Protein AF-X1J181-F1 (afdb_monomer_lite)

Radius of gyration: 20.91 Å; chains: 1; bounding box: 55×30×56 Å

Secondary structure (DSSP, 8-state):
-B-TT------SSHHHHHHHHHHHHTT----HHHHHHHTT-EEEEEE--TT-SS-EEEEEPPTTHHHHHHHHHTT--------S-HHHHHHHHHHHHHTT--EEEEE-GGG-TT-SS----TTEEEEEEEE-SSEEEEE--GGGTSEEEEEHHHHHHHHH---EEE------GGGTTSSHHHHHHHHHHHHHTTSTT--EEE----TT-HHHHHHHHHTT--------

pLDDT: mean 89.99, std 8.46, range [55.69, 98.5]

Structure (mmCIF, N/CA/C/O backbone):
data_AF-X1J181-F1
#
_entry.id   AF-X1J181-F1
#
loop_
_atom_site.group_PDB
_atom_site.id
_atom_site.type_symbol
_atom_site.label_atom_id
_atom_site.label_alt_id
_atom_site.label_comp_id
_atom_site.label_asym_id
_atom_site.label_entity_id
_atom_site.label_seq_id
_atom_site.pdbx_PDB_ins_code
_atom_site.Cartn_x
_atom_site.Cartn_y
_atom_site.Cartn_z
_atom_site.occupancy
_atom_site.B_iso_or_equiv
_atom_site.auth_seq_id
_atom_site.auth_comp_id
_atom_site.auth_asym_id
_atom_site.auth_atom_id
_atom_site.pdbx_PDB_model_num
ATOM 1 N N . MET A 1 1 ? -2.582 2.789 20.500 1.00 94.69 1 MET A N 1
ATOM 2 C CA . MET A 1 1 ? -4.046 2.871 20.329 1.00 94.69 1 MET A CA 1
ATOM 3 C C . MET A 1 1 ? -4.517 1.713 19.457 1.00 94.69 1 MET A C 1
ATOM 5 O O . MET A 1 1 ? -3.897 1.469 18.434 1.00 94.69 1 MET A O 1
ATOM 9 N N . ILE A 1 2 ? -5.571 0.989 19.842 1.00 96.44 2 ILE A N 1
ATOM 10 C CA . ILE A 1 2 ? -6.172 -0.079 19.020 1.00 96.44 2 ILE A CA 1
ATOM 11 C C . ILE A 1 2 ? -7.689 0.108 19.032 1.00 96.44 2 ILE A C 1
ATOM 13 O O . ILE A 1 2 ? -8.285 0.209 20.106 1.00 96.44 2 ILE A O 1
ATOM 17 N N . ILE A 1 3 ? -8.308 0.127 17.852 1.00 97.31 3 ILE A N 1
ATOM 18 C CA . ILE A 1 3 ? -9.761 0.246 17.701 1.00 97.31 3 ILE A CA 1
ATOM 19 C C . ILE A 1 3 ? -10.420 -1.058 18.179 1.00 97.31 3 ILE A C 1
ATOM 21 O O . ILE A 1 3 ? -10.275 -2.107 17.553 1.00 97.31 3 ILE A O 1
ATOM 25 N N . LYS A 1 4 ? -11.145 -1.008 19.305 1.00 90.12 4 LYS A N 1
ATOM 26 C CA . LYS A 1 4 ? -11.618 -2.208 20.032 1.00 90.12 4 LYS A CA 1
ATOM 27 C C . LYS A 1 4 ? -12.609 -3.084 19.260 1.00 90.12 4 LYS A C 1
ATOM 29 O O . LYS A 1 4 ? -12.619 -4.292 19.458 1.00 90.12 4 LYS A O 1
ATOM 34 N N . ASN A 1 5 ? -13.438 -2.482 18.409 1.00 88.31 5 ASN A N 1
ATOM 35 C CA . ASN A 1 5 ? -14.510 -3.174 17.681 1.00 88.31 5 ASN A CA 1
ATOM 36 C C . ASN A 1 5 ? -14.220 -3.308 16.183 1.00 88.31 5 ASN A C 1
ATOM 38 O O . ASN A 1 5 ? -15.142 -3.512 15.392 1.00 88.31 5 ASN A O 1
ATOM 42 N N . PHE A 1 6 ? -12.954 -3.176 15.789 1.00 96.12 6 PHE A N 1
ATOM 43 C CA . PHE A 1 6 ? -12.564 -3.349 14.403 1.00 96.12 6 PHE A CA 1
ATOM 44 C C . PHE A 1 6 ? -12.798 -4.801 13.964 1.00 96.12 6 PHE A C 1
ATOM 46 O O . PHE A 1 6 ? -12.367 -5.744 14.630 1.00 96.12 6 PHE A O 1
ATOM 53 N N . LYS A 1 7 ? -13.485 -4.975 12.834 1.00 94.88 7 LYS A N 1
ATOM 54 C CA . LYS A 1 7 ? -13.709 -6.276 12.201 1.00 94.88 7 LYS A CA 1
ATOM 55 C C . LYS A 1 7 ? -13.067 -6.251 10.816 1.00 94.88 7 LYS A C 1
ATOM 57 O O . LYS A 1 7 ? -13.462 -5.404 10.013 1.00 94.88 7 LYS A O 1
ATOM 62 N N . PRO A 1 8 ? -12.098 -7.134 10.526 1.00 95.12 8 PRO A N 1
ATOM 63 C CA . PRO A 1 8 ? -11.526 -7.212 9.192 1.00 95.12 8 PRO A CA 1
ATOM 64 C C . PRO A 1 8 ? -12.568 -7.765 8.220 1.00 95.12 8 PRO A C 1
ATOM 66 O O . PRO A 1 8 ? -13.373 -8.630 8.569 1.00 95.12 8 PRO A O 1
ATOM 69 N N . PHE A 1 9 ? -12.536 -7.277 6.988 1.00 96.81 9 PHE A N 1
ATOM 70 C CA . PHE A 1 9 ? -13.233 -7.921 5.890 1.00 96.81 9 PHE A CA 1
ATOM 71 C C . PHE A 1 9 ? -12.423 -9.125 5.400 1.00 96.81 9 PHE A C 1
ATOM 73 O O . PHE A 1 9 ? -11.221 -9.028 5.168 1.00 96.81 9 PHE A O 1
ATOM 80 N N . GLU A 1 10 ? -13.082 -10.262 5.218 1.00 93.81 10 GLU A N 1
ATOM 81 C CA . GLU A 1 10 ? -12.454 -11.506 4.776 1.00 93.81 10 GLU A CA 1
ATOM 82 C C . GLU A 1 10 ? -12.463 -11.600 3.242 1.00 93.81 10 GLU A C 1
ATOM 84 O O . GLU A 1 10 ? -13.363 -12.189 2.646 1.00 93.81 10 GLU A O 1
ATOM 89 N N . GLY A 1 11 ? -11.464 -10.989 2.597 1.00 90.56 11 GLY A N 1
ATOM 90 C CA . GLY A 1 11 ? -11.307 -10.985 1.137 1.00 90.56 11 GLY A CA 1
ATOM 91 C C . GLY A 1 11 ? -10.008 -11.627 0.646 1.00 90.56 11 GLY A C 1
ATOM 92 O O . GLY A 1 11 ? -9.046 -11.813 1.404 1.00 90.56 11 GLY A O 1
ATOM 93 N N . GLN A 1 12 ? -9.982 -11.956 -0.647 1.00 88.56 12 GLN A N 1
ATOM 94 C CA . GLN A 1 12 ? -8.825 -12.549 -1.331 1.00 88.56 12 GLN A CA 1
ATOM 95 C C . GLN A 1 12 ? -7.969 -11.513 -2.063 1.00 88.56 12 GLN A C 1
ATOM 97 O O . GLN A 1 12 ? -6.784 -11.747 -2.301 1.00 88.56 12 GLN A O 1
ATOM 102 N N . HIS A 1 13 ? -8.539 -10.361 -2.417 1.00 90.75 13 HIS A N 1
ATOM 103 C CA . HIS A 1 13 ? -7.828 -9.299 -3.114 1.00 90.75 13 HIS A CA 1
ATOM 104 C C . HIS A 1 13 ? -7.553 -8.108 -2.184 1.00 90.75 13 HIS A C 1
ATOM 106 O O . HIS A 1 13 ? -8.435 -7.613 -1.492 1.00 90.75 13 HIS A O 1
ATOM 112 N N . CYS A 1 14 ? -6.307 -7.631 -2.157 1.00 93.56 14 CYS A N 1
ATOM 113 C CA . CYS A 1 14 ? -5.841 -6.685 -1.141 1.00 93.56 14 CYS A CA 1
ATOM 114 C C . CYS A 1 14 ? -6.614 -5.355 -1.122 1.00 93.56 14 CYS A C 1
ATOM 116 O O . CYS A 1 14 ? -7.047 -4.920 -0.057 1.00 93.56 14 CYS A O 1
ATOM 118 N N . GLU A 1 15 ? -6.876 -4.734 -2.278 1.00 94.69 15 GLU A N 1
ATOM 119 C CA . GLU A 1 15 ? -7.609 -3.455 -2.333 1.00 94.69 15 GLU A CA 1
ATOM 120 C C . GLU A 1 15 ? -9.070 -3.597 -1.874 1.00 94.69 15 GLU A C 1
ATOM 122 O O . GLU A 1 15 ? -9.607 -2.717 -1.198 1.00 94.69 15 GLU A O 1
ATOM 127 N N . THR A 1 16 ? -9.721 -4.715 -2.219 1.00 95.00 16 THR A N 1
ATOM 128 C CA . THR A 1 16 ? -11.103 -5.008 -1.805 1.00 95.00 16 THR A CA 1
ATOM 129 C C . THR A 1 16 ? -11.154 -5.385 -0.334 1.00 95.00 16 THR A C 1
ATOM 131 O O . THR A 1 16 ? -12.074 -4.954 0.351 1.00 95.00 16 THR A O 1
ATOM 134 N N . THR A 1 17 ? -10.151 -6.094 0.184 1.00 96.69 17 THR A N 1
ATOM 135 C CA . THR A 1 17 ? -10.015 -6.378 1.615 1.00 96.69 17 THR A CA 1
ATOM 136 C C . THR A 1 17 ? -9.829 -5.111 2.437 1.00 96.69 17 THR A C 1
ATOM 138 O O . THR A 1 17 ? -10.538 -4.910 3.428 1.00 96.69 17 THR A O 1
ATOM 141 N N . ALA A 1 18 ? -8.935 -4.219 2.008 1.00 97.50 18 ALA A N 1
ATOM 142 C CA . ALA A 1 18 ? -8.732 -2.936 2.665 1.00 97.50 18 ALA A CA 1
ATOM 143 C C . ALA A 1 18 ? -10.021 -2.099 2.626 1.00 97.50 18 ALA A C 1
ATOM 145 O O . ALA A 1 18 ? -10.548 -1.733 3.675 1.00 97.50 18 ALA A O 1
ATOM 146 N N . THR A 1 19 ? -10.590 -1.877 1.437 1.00 97.38 19 THR A N 1
ATOM 147 C CA . THR A 1 19 ? -11.826 -1.095 1.254 1.00 97.38 19 THR A CA 1
ATOM 148 C C . THR A 1 19 ? -13.005 -1.687 2.024 1.00 97.38 19 THR A C 1
ATOM 150 O O . THR A 1 19 ? -13.710 -0.966 2.729 1.00 97.38 19 THR A O 1
ATOM 153 N N . GLY A 1 20 ? -13.205 -3.002 1.938 1.00 97.62 20 GLY A N 1
ATOM 154 C CA . GLY A 1 20 ? -14.258 -3.723 2.645 1.00 97.62 20 GLY A CA 1
ATOM 155 C C . GLY A 1 20 ? -14.130 -3.597 4.159 1.00 97.62 20 GLY A C 1
ATOM 156 O O . GLY A 1 20 ? -15.136 -3.394 4.830 1.00 97.62 20 GLY A O 1
ATOM 157 N N . SER A 1 21 ? -12.907 -3.631 4.700 1.00 98.00 21 SER A N 1
ATOM 158 C CA . SER A 1 21 ? -12.670 -3.455 6.141 1.00 98.00 21 SER A CA 1
ATOM 159 C C . SER A 1 21 ? -13.046 -2.045 6.610 1.00 98.00 21 SER A C 1
ATOM 161 O O . SER A 1 21 ? -13.669 -1.883 7.659 1.00 98.00 21 SER A O 1
ATOM 163 N N . LEU A 1 22 ? -12.719 -1.017 5.817 1.00 97.81 22 LEU A N 1
ATOM 164 C CA . LEU A 1 22 ? -13.094 0.370 6.120 1.00 97.81 22 LEU A CA 1
ATOM 165 C C . LEU A 1 22 ? -14.613 0.577 6.058 1.00 97.81 22 LEU A C 1
ATOM 167 O O . LEU A 1 22 ? -15.186 1.217 6.938 1.00 97.81 22 LEU A O 1
ATOM 171 N N . LEU A 1 23 ? -15.271 0.019 5.040 1.00 97.69 23 LEU A N 1
ATOM 172 C CA . LEU A 1 23 ? -16.724 0.099 4.879 1.00 97.69 23 LEU A CA 1
ATOM 173 C C . LEU A 1 23 ? -17.460 -0.657 5.988 1.00 97.69 23 LEU A C 1
ATOM 175 O O . LEU A 1 23 ? -18.426 -0.132 6.543 1.00 97.69 23 LEU A O 1
ATOM 179 N N . LEU A 1 24 ? -16.968 -1.837 6.370 1.00 96.88 24 LEU A N 1
ATOM 180 C CA . LEU A 1 24 ? -17.543 -2.627 7.454 1.00 96.88 24 LEU A CA 1
ATOM 181 C C . LEU A 1 24 ? -17.479 -1.877 8.790 1.00 96.88 24 LEU A C 1
ATOM 183 O O . LEU A 1 24 ? -18.449 -1.908 9.548 1.00 96.88 24 LEU A O 1
ATOM 187 N N . HIS A 1 25 ? -16.391 -1.143 9.050 1.00 96.38 25 HIS A N 1
ATOM 188 C CA . HIS A 1 25 ? -16.278 -0.267 10.225 1.00 96.38 25 HIS A CA 1
ATOM 189 C C . HIS A 1 25 ? -17.305 0.876 10.221 1.00 96.38 25 HIS A C 1
ATOM 191 O O . HIS A 1 25 ? -17.776 1.285 11.277 1.00 96.38 25 HIS A O 1
ATOM 197 N N . GLN A 1 26 ? -17.717 1.348 9.041 1.00 94.69 26 GLN A N 1
ATOM 198 C CA . GLN A 1 26 ? -18.802 2.326 8.868 1.00 94.69 26 GLN A CA 1
ATOM 199 C C . GLN A 1 26 ? -20.206 1.688 8.881 1.00 94.69 26 GLN A C 1
ATOM 201 O O . GLN A 1 26 ? -21.202 2.367 8.636 1.00 94.69 26 GLN A O 1
ATOM 206 N N . GLY A 1 27 ? -20.313 0.382 9.145 1.00 96.00 27 GLY A N 1
ATOM 207 C CA . GLY A 1 27 ? -21.580 -0.352 9.147 1.00 96.00 27 GLY A CA 1
ATOM 208 C C . GLY A 1 27 ? -22.102 -0.723 7.754 1.00 96.00 27 GLY A C 1
ATOM 209 O O . GLY A 1 27 ? -23.231 -1.198 7.633 1.00 96.00 27 GLY A O 1
ATOM 210 N N . ILE A 1 28 ? -21.299 -0.540 6.702 1.00 97.19 28 ILE A N 1
ATOM 211 C CA . ILE A 1 28 ? -21.650 -0.894 5.325 1.00 97.19 28 ILE A CA 1
ATOM 212 C C . ILE A 1 28 ? -21.122 -2.299 5.036 1.00 97.19 28 ILE A C 1
ATOM 214 O O . ILE A 1 28 ? -19.924 -2.512 4.868 1.00 97.19 28 ILE A O 1
ATOM 218 N N . ASN A 1 29 ? -22.032 -3.270 4.971 1.00 96.62 29 ASN A N 1
ATOM 219 C CA . ASN A 1 29 ? -21.692 -4.663 4.701 1.00 96.62 29 ASN A CA 1
ATOM 220 C C . ASN A 1 29 ? -21.891 -4.997 3.215 1.00 96.62 29 ASN A C 1
ATOM 222 O O . ASN A 1 29 ? -23.021 -5.006 2.725 1.00 96.62 29 ASN A O 1
ATOM 226 N N . LEU A 1 30 ? -20.797 -5.278 2.508 1.00 97.00 30 LEU A N 1
ATOM 227 C CA . LEU A 1 30 ? -20.782 -5.648 1.092 1.00 97.00 30 LEU A CA 1
ATOM 228 C C . LEU A 1 30 ? -19.903 -6.879 0.906 1.00 97.00 30 LEU A C 1
ATOM 230 O O . LEU A 1 30 ? -18.829 -6.958 1.489 1.00 97.00 30 LEU A O 1
ATOM 234 N N . SER A 1 31 ? -20.332 -7.819 0.065 1.00 97.12 31 SER A N 1
ATOM 235 C CA . SER A 1 31 ? -19.489 -8.959 -0.316 1.00 97.12 31 SER A CA 1
ATOM 236 C C . SER A 1 31 ? -18.370 -8.536 -1.279 1.00 97.12 31 SER A C 1
ATOM 238 O O . SER A 1 31 ? -18.485 -7.520 -1.966 1.00 97.12 31 SER A O 1
ATOM 240 N N . GLU A 1 32 ? -17.302 -9.332 -1.392 1.00 95.25 32 GLU A N 1
ATOM 241 C CA . GLU A 1 32 ? -16.183 -9.028 -2.298 1.00 95.25 32 GLU A CA 1
ATOM 242 C C . GLU A 1 32 ? -16.634 -8.909 -3.770 1.00 95.25 32 GLU A C 1
ATOM 244 O O . GLU A 1 32 ? -16.232 -7.946 -4.424 1.00 95.25 32 GLU A O 1
ATOM 249 N N . PRO A 1 33 ? -17.548 -9.758 -4.294 1.00 95.50 33 PRO A N 1
ATOM 250 C CA . PRO A 1 33 ? -18.128 -9.557 -5.623 1.00 95.50 33 PRO A CA 1
ATOM 251 C C . PRO A 1 33 ? -18.904 -8.243 -5.776 1.00 95.50 33 PRO A C 1
ATOM 253 O O . PRO A 1 33 ? -18.876 -7.645 -6.849 1.00 95.50 33 PRO A O 1
ATOM 256 N N . MET A 1 34 ? -19.579 -7.762 -4.724 1.00 97.12 34 MET A N 1
ATOM 257 C CA . MET A 1 34 ? -20.262 -6.462 -4.760 1.00 97.12 34 MET A CA 1
ATOM 258 C C . MET A 1 34 ? -19.260 -5.311 -4.789 1.00 97.12 34 MET A C 1
ATOM 260 O O . MET A 1 34 ? -19.443 -4.388 -5.576 1.00 97.12 34 MET A O 1
ATOM 264 N N . LEU A 1 35 ? -18.196 -5.375 -3.980 1.00 96.56 35 LEU A N 1
ATOM 265 C CA . LEU A 1 35 ? -17.103 -4.397 -4.023 1.00 96.56 35 LEU A CA 1
ATOM 266 C C . LEU A 1 35 ? -16.452 -4.376 -5.407 1.00 96.56 35 LEU A C 1
ATOM 268 O O . LEU A 1 35 ? -16.221 -3.312 -5.967 1.00 96.56 35 LEU A O 1
ATOM 272 N N . PHE A 1 36 ? -16.216 -5.550 -5.990 1.00 93.62 36 PHE A N 1
ATOM 273 C CA . PHE A 1 36 ? -15.648 -5.675 -7.325 1.00 93.62 36 PHE A CA 1
ATOM 274 C C . PHE A 1 36 ? -16.589 -5.132 -8.411 1.00 93.62 36 PHE A C 1
ATOM 276 O O . PHE A 1 36 ? -16.143 -4.410 -9.297 1.00 93.62 36 PHE A O 1
ATOM 283 N N . GLY A 1 37 ? -17.893 -5.410 -8.326 1.00 95.19 37 GLY A N 1
ATOM 284 C CA . GLY A 1 37 ? -18.897 -4.875 -9.250 1.00 95.19 37 GLY A CA 1
ATOM 285 C C . GLY A 1 37 ? -19.047 -3.354 -9.150 1.00 95.19 37 GLY A C 1
ATOM 286 O O . GLY A 1 37 ? -18.944 -2.659 -10.158 1.00 95.19 37 GLY A O 1
ATOM 287 N N . LEU A 1 38 ? -19.223 -2.824 -7.935 1.00 96.94 38 LEU A N 1
ATOM 288 C CA . LEU A 1 38 ? -19.306 -1.381 -7.668 1.00 96.94 38 LEU A CA 1
ATOM 289 C C . LEU A 1 38 ? -17.997 -0.655 -7.985 1.00 96.94 38 LEU A C 1
ATOM 291 O O . LEU A 1 38 ? -18.013 0.520 -8.330 1.00 96.94 38 LEU A O 1
ATOM 295 N N . GLY A 1 39 ? -16.864 -1.340 -7.882 1.00 95.62 39 GLY A N 1
ATOM 296 C CA . GLY A 1 39 ? -15.563 -0.807 -8.254 1.00 95.62 39 GLY A CA 1
ATOM 297 C C . GLY A 1 39 ? -15.300 -0.774 -9.758 1.00 95.62 39 GLY A C 1
ATOM 298 O O . GLY A 1 39 ? -14.228 -0.329 -10.158 1.00 95.62 39 GLY A O 1
ATOM 299 N N . GLU A 1 40 ? -16.242 -1.241 -10.588 1.00 94.50 40 GLU A N 1
ATOM 300 C CA . GLU A 1 40 ? -16.038 -1.451 -12.031 1.00 94.50 40 GLU A CA 1
ATOM 301 C C . GLU A 1 40 ? -14.810 -2.343 -12.289 1.00 94.50 40 GLU A C 1
ATOM 303 O O . GLU A 1 40 ? -13.995 -2.106 -13.176 1.00 94.50 40 GLU A O 1
ATOM 308 N N . GLY A 1 41 ? -14.645 -3.370 -11.452 1.00 88.25 41 GLY A N 1
ATOM 309 C CA . GLY A 1 41 ? -13.420 -4.154 -11.358 1.00 88.25 41 GLY A CA 1
ATOM 310 C C . GLY A 1 41 ? -13.095 -4.976 -12.604 1.00 88.25 41 GLY A C 1
ATOM 311 O O . GLY A 1 41 ? -11.918 -5.236 -12.862 1.00 88.25 41 GLY A O 1
ATOM 312 N N . LEU A 1 42 ? -14.112 -5.363 -13.383 1.00 87.56 42 LEU A N 1
ATOM 313 C CA . LEU A 1 42 ? -13.940 -6.034 -14.671 1.00 87.56 42 LEU A CA 1
ATOM 314 C C . LEU A 1 42 ? -13.480 -5.025 -15.721 1.00 87.56 42 LEU A C 1
ATOM 316 O O . LEU A 1 42 ? -14.221 -4.127 -16.109 1.00 87.56 42 LEU A O 1
ATOM 320 N N . SER A 1 43 ? -12.268 -5.221 -16.222 1.00 82.25 43 SER A N 1
ATOM 321 C CA . SER A 1 43 ? -11.733 -4.488 -17.366 1.00 82.25 43 SER A CA 1
ATOM 322 C C . SER A 1 43 ? -10.908 -5.446 -18.215 1.00 82.25 43 SER A C 1
ATOM 324 O O . SER A 1 43 ? -10.702 -6.598 -17.840 1.00 82.25 43 SER A O 1
ATOM 326 N N . PHE A 1 44 ? -10.424 -4.994 -19.360 1.00 81.88 44 PHE A N 1
ATOM 327 C CA . PHE A 1 44 ? -9.406 -5.728 -20.087 1.00 81.88 44 PHE A CA 1
ATOM 328 C C . PHE A 1 44 ? -8.379 -4.765 -20.664 1.00 81.88 44 PHE A C 1
ATOM 330 O O . PHE A 1 44 ? -8.713 -3.713 -21.206 1.00 81.88 44 PHE A O 1
ATOM 337 N N . ILE A 1 45 ? -7.114 -5.145 -20.550 1.00 78.88 45 ILE A N 1
ATOM 338 C CA . ILE A 1 45 ? -6.011 -4.534 -21.277 1.00 78.88 45 ILE A CA 1
ATOM 339 C C . ILE A 1 45 ? -5.340 -5.639 -22.071 1.00 78.88 45 ILE A C 1
ATOM 341 O O . ILE A 1 45 ? -4.979 -6.675 -21.521 1.00 78.88 45 ILE A O 1
ATOM 345 N N . ILE A 1 46 ? -5.191 -5.412 -23.369 1.00 80.12 46 ILE A N 1
ATOM 346 C CA . ILE A 1 46 ? -4.343 -6.235 -24.219 1.00 80.12 46 ILE A CA 1
ATOM 347 C C . ILE A 1 46 ? -3.146 -5.369 -24.553 1.00 80.12 46 ILE A C 1
ATOM 349 O O . ILE A 1 46 ? -3.267 -4.376 -25.272 1.00 80.12 46 ILE A O 1
ATOM 353 N N . TRP A 1 47 ? -1.999 -5.737 -24.008 1.00 78.19 47 TRP A N 1
ATOM 354 C CA . TRP A 1 47 ? -0.741 -5.096 -24.325 1.00 78.19 47 TRP A CA 1
ATOM 355 C C . TRP A 1 47 ? 0.092 -6.050 -25.168 1.00 78.19 47 TRP A C 1
ATOM 357 O O . TRP A 1 47 ? 0.494 -7.120 -24.719 1.00 78.19 47 TRP A O 1
ATOM 367 N N . ASN A 1 48 ? 0.287 -5.673 -26.428 1.00 80.12 48 ASN A N 1
ATOM 368 C CA . ASN A 1 48 ? 1.008 -6.471 -27.405 1.00 80.12 48 ASN A CA 1
ATOM 369 C C . ASN A 1 48 ? 2.148 -5.638 -27.993 1.00 80.12 48 ASN A C 1
ATOM 371 O O . ASN A 1 48 ? 1.900 -4.670 -28.715 1.00 80.12 48 ASN A O 1
ATOM 375 N N . MET A 1 49 ? 3.389 -6.006 -27.681 1.00 80.56 49 MET A N 1
ATOM 376 C CA . MET A 1 49 ? 4.585 -5.401 -28.264 1.00 80.56 49 MET A CA 1
ATOM 377 C C . MET A 1 49 ? 5.275 -6.394 -29.189 1.00 80.56 49 MET A C 1
ATOM 379 O O . MET A 1 49 ? 5.267 -7.593 -28.941 1.00 80.56 49 MET A O 1
ATOM 383 N N . LYS A 1 50 ? 5.953 -5.887 -30.226 1.00 71.44 50 LYS A N 1
ATOM 384 C CA . LYS A 1 50 ? 6.718 -6.718 -31.176 1.00 71.44 50 LYS A CA 1
ATOM 385 C C . LYS A 1 50 ? 7.802 -7.579 -30.512 1.00 71.44 50 LYS A C 1
ATOM 387 O O . LYS A 1 50 ? 8.261 -8.535 -31.121 1.00 71.44 50 LYS A O 1
ATOM 392 N N . THR A 1 51 ? 8.234 -7.201 -29.313 1.00 73.06 51 THR A N 1
ATOM 393 C CA . THR A 1 51 ? 9.269 -7.867 -28.515 1.00 73.06 51 THR A CA 1
ATOM 394 C C . THR A 1 51 ? 8.713 -8.899 -27.532 1.00 73.06 51 THR A C 1
ATOM 396 O O . THR A 1 51 ? 9.494 -9.502 -26.806 1.00 73.06 51 THR A O 1
ATOM 399 N N . MET A 1 52 ? 7.391 -9.079 -27.458 1.00 68.06 52 MET A N 1
ATOM 400 C CA . MET A 1 52 ? 6.753 -10.056 -26.576 1.00 68.06 52 MET A CA 1
ATOM 401 C C . MET A 1 52 ? 6.383 -11.310 -27.368 1.00 68.06 52 MET A C 1
ATOM 403 O O . MET A 1 52 ? 5.747 -11.207 -28.416 1.00 68.06 52 MET A O 1
ATOM 407 N N . ASP A 1 53 ? 6.713 -12.488 -26.837 1.00 64.81 53 ASP A N 1
ATOM 408 C CA . ASP A 1 53 ? 6.311 -13.767 -27.442 1.00 64.81 53 ASP A CA 1
ATOM 409 C C . ASP A 1 53 ? 4.782 -13.960 -27.420 1.00 64.81 53 ASP A C 1
ATOM 411 O O . ASP A 1 53 ? 4.209 -14.574 -28.320 1.00 64.81 53 ASP A O 1
ATOM 415 N N . PHE A 1 54 ? 4.107 -13.395 -26.411 1.00 67.75 54 PHE A N 1
ATOM 416 C CA . PHE A 1 54 ? 2.652 -13.416 -26.248 1.00 67.75 54 PHE A CA 1
ATOM 417 C C . PHE A 1 54 ? 2.151 -12.082 -25.673 1.00 67.75 54 PHE A C 1
ATOM 419 O O . PHE A 1 54 ? 2.848 -11.480 -24.854 1.00 67.75 54 PHE A O 1
ATOM 426 N N . PRO A 1 55 ? 0.945 -11.611 -26.044 1.00 73.00 55 PRO A N 1
ATOM 427 C CA . PRO A 1 55 ? 0.388 -10.382 -25.488 1.00 73.00 55 PRO A CA 1
ATOM 428 C C . PRO A 1 55 ? 0.099 -10.533 -23.990 1.00 73.00 55 PRO A C 1
ATOM 430 O O . PRO A 1 55 ? -0.458 -11.541 -23.552 1.00 73.00 55 PRO A O 1
ATOM 433 N N . PHE A 1 56 ? 0.412 -9.501 -23.207 1.00 73.94 56 PHE A N 1
ATOM 434 C CA . PHE A 1 56 ? -0.062 -9.402 -21.832 1.00 73.94 56 PHE A CA 1
ATOM 435 C C . PHE A 1 56 ? -1.556 -9.091 -21.846 1.00 73.94 56 PHE A C 1
ATOM 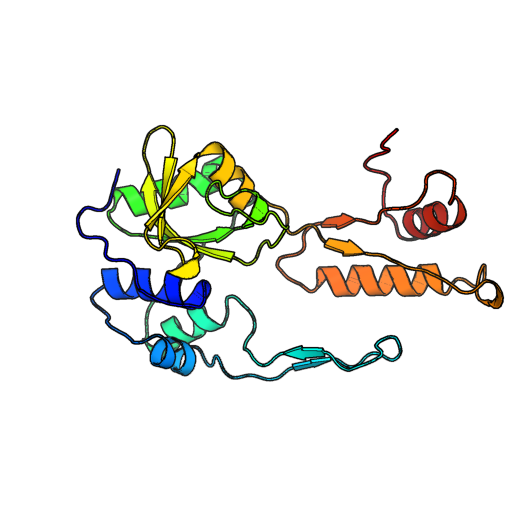437 O O . PHE A 1 56 ? -1.998 -8.126 -22.473 1.00 73.94 56 PHE A O 1
ATOM 444 N N . ILE A 1 57 ? -2.327 -9.909 -21.135 1.00 75.25 57 ILE A N 1
ATOM 445 C CA . ILE A 1 57 ? -3.760 -9.710 -20.960 1.00 75.25 57 ILE A CA 1
ATOM 446 C C . ILE A 1 57 ? -4.009 -9.451 -19.479 1.00 75.25 57 ILE A C 1
ATOM 448 O O . ILE A 1 57 ? -3.930 -10.358 -18.654 1.00 75.25 57 ILE A O 1
ATOM 452 N N . GLY A 1 58 ? -4.313 -8.202 -19.141 1.00 77.62 58 GLY A N 1
ATOM 453 C CA . GLY A 1 58 ? -4.840 -7.847 -17.828 1.00 77.62 58 GLY A CA 1
ATOM 454 C C . GLY A 1 58 ? -6.363 -7.891 -17.865 1.00 77.62 58 GLY A C 1
ATOM 455 O O . GLY A 1 58 ? -6.962 -7.450 -18.840 1.00 77.62 58 GLY A O 1
ATOM 456 N N . GLY A 1 59 ? -6.993 -8.420 -16.818 1.00 80.31 59 GLY A N 1
ATOM 457 C CA . GLY A 1 59 ? -8.453 -8.597 -16.740 1.00 80.31 59 GLY A CA 1
ATOM 458 C C . GLY A 1 59 ? -9.149 -7.683 -15.732 1.00 80.31 59 GLY A C 1
ATOM 459 O O . GLY A 1 59 ? -10.241 -8.002 -15.261 1.00 80.31 59 GLY A O 1
ATOM 460 N N . ARG A 1 60 ? -8.492 -6.598 -15.311 1.00 82.69 60 ARG A N 1
ATOM 461 C CA . ARG A 1 60 ? -8.949 -5.785 -14.186 1.00 82.69 60 ARG A CA 1
ATOM 462 C C . ARG A 1 60 ? -8.698 -4.303 -14.371 1.00 82.69 60 ARG A C 1
ATOM 464 O O . ARG A 1 60 ? -7.777 -3.899 -15.078 1.00 82.69 60 ARG A O 1
ATOM 471 N N . ILE A 1 61 ? -9.523 -3.508 -13.698 1.00 86.44 61 ILE A N 1
ATOM 472 C CA . ILE A 1 61 ? -9.325 -2.067 -13.581 1.00 86.44 61 ILE A CA 1
ATOM 473 C C . ILE A 1 61 ? -7.964 -1.746 -12.943 1.00 86.44 61 ILE A C 1
ATOM 475 O O . ILE A 1 61 ? -7.413 -2.538 -12.170 1.00 86.44 61 ILE A O 1
ATOM 479 N N . ARG A 1 62 ? -7.430 -0.566 -13.275 1.00 83.44 62 ARG A N 1
ATOM 480 C CA . ARG A 1 62 ? -6.226 -0.010 -12.653 1.00 83.44 62 ARG A CA 1
ATOM 481 C C . ARG A 1 62 ? -6.399 0.060 -11.130 1.00 83.44 62 ARG A C 1
ATOM 483 O O . ARG A 1 62 ? -7.483 0.375 -10.643 1.00 83.44 62 ARG A O 1
ATOM 490 N N . THR A 1 63 ? -5.315 -0.197 -10.401 1.00 81.12 63 THR A N 1
ATOM 491 C CA . THR A 1 63 ? -5.235 0.006 -8.946 1.00 81.12 63 THR A CA 1
ATOM 492 C C . THR A 1 63 ? -5.664 1.423 -8.562 1.00 81.12 63 THR A C 1
ATOM 494 O O . THR A 1 63 ? -5.553 2.342 -9.375 1.00 81.12 63 THR A O 1
ATOM 497 N N . ASP A 1 64 ? -6.140 1.609 -7.332 1.00 87.31 64 ASP A N 1
ATOM 498 C CA . ASP A 1 64 ? -6.712 2.853 -6.790 1.00 87.31 64 ASP A CA 1
ATOM 499 C C . ASP A 1 64 ? -8.094 3.222 -7.367 1.00 87.31 64 ASP A C 1
ATOM 501 O O . ASP A 1 64 ? -8.941 3.755 -6.643 1.00 87.31 64 ASP A O 1
ATOM 505 N N . LEU A 1 65 ? -8.363 2.933 -8.649 1.00 91.62 65 LEU A N 1
ATOM 506 C CA . LEU A 1 65 ? -9.650 3.260 -9.275 1.00 91.62 65 LEU A CA 1
ATOM 507 C C . LEU A 1 65 ? -10.799 2.405 -8.742 1.00 91.62 65 LEU A C 1
ATOM 509 O O . LEU A 1 65 ? -11.923 2.897 -8.675 1.00 91.62 65 LEU A O 1
ATOM 513 N N . LEU A 1 66 ? -10.536 1.162 -8.327 1.00 93.62 66 LEU A N 1
ATOM 514 C CA . LEU A 1 66 ? -11.564 0.294 -7.752 1.00 93.62 66 LEU A CA 1
ATOM 515 C C . LEU A 1 66 ? -12.149 0.945 -6.495 1.00 93.62 66 LEU A C 1
ATOM 517 O O . LEU A 1 66 ? -13.362 1.132 -6.404 1.00 93.62 66 LEU A O 1
ATOM 521 N N . THR A 1 67 ? -11.296 1.367 -5.560 1.00 95.56 67 THR A N 1
ATOM 522 C CA . THR A 1 67 ? -11.726 2.049 -4.326 1.00 95.56 67 THR A CA 1
ATOM 523 C C . THR A 1 67 ? -12.453 3.368 -4.619 1.00 95.56 67 THR A C 1
ATOM 525 O O . THR A 1 67 ? -13.494 3.669 -4.023 1.00 95.56 67 THR A O 1
ATOM 528 N N . GLN A 1 68 ? -11.946 4.158 -5.571 1.00 96.31 68 GLN A N 1
ATOM 529 C CA . GLN A 1 68 ? -12.584 5.410 -5.998 1.00 96.31 68 GLN A CA 1
ATOM 530 C C . GLN A 1 68 ? -13.980 5.173 -6.585 1.00 96.31 68 GLN A C 1
ATOM 532 O O . GLN A 1 68 ? -14.926 5.881 -6.245 1.00 96.31 68 GLN A O 1
ATOM 537 N N . ASN A 1 69 ? -14.141 4.149 -7.420 1.00 97.44 69 ASN A N 1
ATOM 538 C CA . ASN A 1 69 ? -15.425 3.791 -8.010 1.00 97.44 69 ASN A CA 1
ATOM 539 C C . ASN A 1 69 ? -16.421 3.280 -6.968 1.00 97.44 69 ASN A C 1
ATOM 541 O O . ASN A 1 69 ? -17.570 3.721 -6.971 1.00 97.44 69 ASN A O 1
ATOM 545 N N . VAL A 1 70 ? -15.979 2.431 -6.031 1.00 97.56 70 VAL A N 1
ATOM 546 C CA . VAL A 1 70 ? -16.822 1.974 -4.913 1.00 97.56 70 VAL A CA 1
ATOM 547 C C . VAL A 1 70 ? -17.343 3.173 -4.122 1.00 97.56 70 VAL A C 1
ATOM 549 O O . VAL A 1 70 ? -18.550 3.310 -3.930 1.00 97.56 70 VAL A O 1
ATOM 552 N N . THR A 1 71 ? -16.455 4.076 -3.696 1.00 97.19 71 THR A N 1
ATOM 553 C CA . THR A 1 71 ? -16.858 5.257 -2.914 1.00 97.19 71 THR A CA 1
ATOM 554 C C . THR A 1 71 ? -17.769 6.198 -3.700 1.00 97.19 71 THR A C 1
ATOM 556 O O . THR A 1 71 ? -18.787 6.632 -3.161 1.00 97.19 71 THR A O 1
ATOM 559 N N . ARG A 1 72 ? -17.491 6.434 -4.988 1.00 97.88 72 ARG A N 1
ATOM 560 C CA . ARG A 1 72 ? -18.348 7.226 -5.882 1.00 97.88 72 ARG A CA 1
ATOM 561 C C . ARG A 1 72 ? -19.755 6.639 -6.003 1.00 97.88 72 ARG A C 1
ATOM 563 O O . ARG A 1 72 ? -20.727 7.374 -5.851 1.00 97.88 72 ARG A O 1
ATOM 570 N N . HIS A 1 73 ? -19.885 5.337 -6.257 1.00 98.00 73 HIS A N 1
ATOM 571 C CA . HIS A 1 73 ? -21.191 4.686 -6.412 1.00 98.00 73 HIS A CA 1
ATOM 572 C C . HIS A 1 73 ? -21.983 4.583 -5.106 1.00 98.00 73 HIS A C 1
ATOM 574 O O . HIS A 1 73 ? -23.212 4.573 -5.140 1.00 98.00 73 HIS A O 1
ATOM 580 N N . LEU A 1 74 ? -21.300 4.555 -3.961 1.00 97.50 74 LEU A N 1
ATOM 581 C CA . LEU A 1 74 ? -21.928 4.612 -2.640 1.00 97.50 74 LEU A CA 1
ATOM 582 C C . LEU A 1 74 ? -22.189 6.049 -2.155 1.00 97.50 74 LEU A C 1
ATOM 584 O O . LEU A 1 74 ? -22.701 6.227 -1.052 1.00 97.50 74 LEU A O 1
ATOM 588 N N . ASN A 1 75 ? -21.850 7.067 -2.958 1.00 97.25 75 ASN A N 1
ATOM 589 C CA . ASN A 1 75 ? -21.936 8.485 -2.598 1.00 97.25 75 ASN A CA 1
ATOM 590 C C . ASN A 1 75 ? -21.178 8.824 -1.293 1.00 97.25 75 ASN A C 1
ATOM 592 O O . ASN A 1 75 ? -21.633 9.615 -0.466 1.00 97.25 75 ASN A O 1
ATOM 596 N N . LEU A 1 76 ? -20.018 8.192 -1.102 1.00 97.00 76 LEU A N 1
ATOM 597 C CA . LEU A 1 76 ? -19.119 8.404 0.028 1.00 97.00 76 LEU A CA 1
ATOM 598 C C . LEU A 1 76 ? -17.988 9.358 -0.357 1.00 97.00 76 LEU A C 1
ATOM 600 O O . LEU A 1 76 ? -17.512 9.372 -1.492 1.00 97.00 76 LEU A O 1
ATOM 604 N N . LYS A 1 77 ? -17.496 10.121 0.622 1.00 96.25 77 LYS A N 1
ATOM 605 C CA . LYS A 1 77 ? -16.304 10.953 0.450 1.00 96.25 77 LYS A CA 1
ATOM 606 C C . LYS A 1 77 ? -15.045 10.125 0.714 1.00 96.25 77 LYS A C 1
ATOM 608 O O . LYS A 1 77 ? -14.806 9.722 1.849 1.00 96.25 77 LYS A O 1
ATOM 613 N N . LEU A 1 78 ? -14.216 9.938 -0.311 1.00 95.25 78 LEU A N 1
ATOM 614 C CA . LEU A 1 78 ? -12.876 9.372 -0.165 1.00 95.25 78 LEU A CA 1
ATOM 615 C C . LEU A 1 78 ? -11.865 10.494 0.104 1.00 95.25 78 LEU A C 1
ATOM 617 O O . LEU A 1 78 ? -11.641 11.349 -0.751 1.00 95.25 78 LEU A O 1
ATOM 621 N N . ASN A 1 79 ? -11.252 10.496 1.289 1.00 95.31 79 ASN A N 1
ATOM 622 C CA . ASN A 1 79 ? -10.118 11.371 1.585 1.00 95.31 79 ASN A CA 1
ATOM 623 C C . ASN A 1 79 ? -8.821 10.596 1.328 1.00 95.31 79 ASN A C 1
ATOM 625 O O . ASN A 1 79 ? -8.620 9.529 1.906 1.00 95.31 79 ASN A O 1
ATOM 629 N N . VAL A 1 80 ? -7.952 11.135 0.473 1.00 94.06 80 VAL A N 1
ATOM 630 C CA . VAL A 1 80 ? -6.643 10.552 0.155 1.00 94.06 80 VAL A CA 1
ATOM 631 C C . VAL A 1 80 ? -5.566 11.554 0.540 1.00 94.06 80 VAL A C 1
ATOM 633 O O . VAL A 1 80 ? -5.658 12.731 0.189 1.00 94.06 80 VAL A O 1
ATOM 636 N N . TRP A 1 81 ? -4.547 11.085 1.254 1.00 93.25 81 TRP A N 1
ATOM 637 C CA . TRP A 1 81 ? -3.385 11.885 1.623 1.00 93.25 81 TRP A CA 1
ATOM 638 C C . TRP A 1 81 ? -2.121 11.216 1.108 1.00 93.25 81 TRP A C 1
ATOM 640 O O . TRP A 1 81 ? -1.852 10.062 1.432 1.00 93.25 81 TRP A O 1
ATOM 650 N N . GLU A 1 82 ? -1.321 11.974 0.369 1.00 90.12 82 GLU A N 1
ATOM 651 C CA . GLU A 1 82 ? -0.025 11.547 -0.145 1.00 90.12 82 GLU A CA 1
ATOM 652 C C . GLU A 1 82 ? 1.023 12.598 0.223 1.00 90.12 82 GLU A C 1
ATOM 654 O O . GLU A 1 82 ? 0.780 13.807 0.143 1.00 90.12 82 GLU A O 1
ATOM 659 N N . THR A 1 83 ? 2.178 12.156 0.716 1.00 89.38 83 THR A N 1
ATOM 660 C CA . THR A 1 83 ? 3.270 13.055 1.089 1.00 89.38 83 THR A CA 1
ATOM 661 C C . THR A 1 83 ? 4.598 12.312 1.121 1.00 89.38 83 THR A C 1
ATOM 663 O O . THR A 1 83 ? 4.659 11.166 1.550 1.00 89.38 83 THR A O 1
ATOM 666 N N . SER A 1 84 ? 5.672 12.998 0.730 1.00 85.31 84 SER A N 1
ATOM 667 C CA . SER A 1 84 ? 7.050 12.504 0.826 1.00 85.31 84 SER A CA 1
ATOM 668 C C . SER A 1 84 ? 7.665 12.646 2.226 1.00 85.31 84 SER A C 1
ATOM 670 O O . SER A 1 84 ? 8.779 12.185 2.462 1.00 85.31 84 SER A O 1
ATOM 672 N N . SER A 1 85 ? 6.982 13.313 3.166 1.00 92.88 85 SER A N 1
ATOM 673 C CA . SER A 1 85 ? 7.473 13.491 4.536 1.00 92.88 85 SER A CA 1
ATOM 674 C C . SER A 1 85 ? 7.032 12.333 5.424 1.00 92.88 85 SER A C 1
ATOM 676 O O . SER A 1 85 ? 5.855 12.241 5.767 1.00 92.88 85 SER A O 1
ATOM 678 N N . LEU A 1 86 ? 7.990 11.516 5.872 1.00 92.88 86 LEU A N 1
ATOM 679 C CA . LEU A 1 86 ? 7.762 10.402 6.804 1.00 92.88 86 LEU A CA 1
ATOM 680 C C . LEU A 1 86 ? 6.947 10.824 8.032 1.00 92.88 86 LEU A C 1
ATOM 682 O O . LEU A 1 86 ? 5.912 10.234 8.341 1.00 92.88 86 LEU A O 1
ATOM 686 N N . LYS A 1 87 ? 7.371 11.922 8.670 1.00 95.31 87 LYS A N 1
ATOM 687 C CA . LYS A 1 87 ? 6.722 12.481 9.859 1.00 95.31 87 LYS A CA 1
ATOM 688 C C . LYS A 1 87 ? 5.259 12.842 9.594 1.00 95.31 87 LYS A C 1
ATOM 690 O O . LYS A 1 87 ? 4.383 12.349 10.295 1.00 95.31 87 LYS A O 1
ATOM 695 N N . LYS A 1 88 ? 4.991 13.646 8.559 1.00 95.88 88 LYS A N 1
ATOM 696 C CA . LYS A 1 88 ? 3.621 14.062 8.213 1.00 95.88 88 LYS A CA 1
ATOM 697 C C . LYS A 1 88 ? 2.754 12.864 7.833 1.00 95.88 88 LYS A C 1
ATOM 699 O O . LYS A 1 88 ? 1.582 12.789 8.186 1.00 95.88 88 LYS A O 1
ATOM 704 N N . ALA A 1 89 ? 3.336 11.914 7.107 1.00 95.00 89 ALA A N 1
ATOM 705 C CA . ALA A 1 89 ? 2.641 10.715 6.691 1.00 95.00 89 ALA A CA 1
ATOM 706 C C . ALA A 1 89 ? 2.211 9.884 7.914 1.00 95.00 89 ALA A C 1
ATOM 708 O O . ALA A 1 89 ? 1.112 9.327 7.902 1.00 95.00 89 ALA A O 1
ATOM 709 N N . TRP A 1 90 ? 3.065 9.769 8.937 1.00 97.31 90 TRP A N 1
ATOM 710 C CA . TRP A 1 90 ? 2.737 9.089 10.191 1.00 97.31 90 TRP A CA 1
ATOM 711 C C . TRP A 1 90 ? 1.705 9.860 11.020 1.00 97.31 90 TRP A C 1
ATOM 713 O O . TRP A 1 90 ? 0.757 9.253 11.510 1.00 97.31 90 TRP A O 1
ATOM 723 N N . GLU A 1 91 ? 1.833 11.186 11.122 1.00 97.50 91 GLU A N 1
ATOM 724 C CA . GLU A 1 91 ? 0.860 12.052 11.805 1.00 97.50 91 GLU A CA 1
ATOM 725 C C . GLU A 1 91 ? -0.552 11.868 11.232 1.00 97.50 91 GLU A C 1
ATOM 727 O O . GLU A 1 91 ? -1.473 11.580 11.991 1.00 97.50 91 GLU A O 1
ATOM 732 N N . ASN A 1 92 ? -0.707 11.875 9.901 1.00 96.25 92 ASN A N 1
ATOM 733 C CA . ASN A 1 92 ? -1.998 11.629 9.246 1.00 96.25 92 ASN A CA 1
ATOM 734 C C . ASN A 1 92 ? -2.624 10.282 9.655 1.00 96.25 92 ASN A C 1
ATOM 736 O O . ASN A 1 92 ? -3.829 10.192 9.877 1.00 96.25 92 ASN A O 1
ATOM 740 N N . VAL A 1 93 ? -1.820 9.216 9.733 1.00 97.38 93 VAL A N 1
ATOM 741 C CA . VAL A 1 93 ? -2.297 7.889 10.156 1.00 97.38 93 VAL A CA 1
ATOM 742 C C . VAL A 1 93 ? -2.712 7.929 11.619 1.00 97.38 93 VAL A C 1
ATOM 744 O O . VAL A 1 93 ? -3.819 7.518 11.966 1.00 97.38 93 VAL A O 1
ATOM 747 N N . LYS A 1 94 ? -1.827 8.448 12.470 1.00 97.75 94 LYS A N 1
ATOM 748 C CA . LYS A 1 94 ? -2.005 8.477 13.914 1.00 97.75 94 LYS A CA 1
ATOM 749 C C . LYS A 1 94 ? -3.255 9.258 14.314 1.00 97.75 94 LYS A C 1
ATOM 751 O O . LYS A 1 94 ? -4.050 8.739 15.086 1.00 97.75 94 LYS A O 1
ATOM 756 N N . GLU A 1 95 ? -3.459 10.447 13.748 1.00 97.81 95 GLU A N 1
ATOM 757 C CA . GLU A 1 95 ? -4.624 11.297 14.029 1.00 97.81 95 GLU A CA 1
ATOM 758 C C . GLU A 1 95 ? -5.951 10.587 13.732 1.00 97.81 95 GLU A C 1
ATOM 760 O O . GLU A 1 95 ? -6.885 10.673 14.527 1.00 97.81 95 GLU A O 1
ATOM 765 N N . ASN A 1 96 ? -6.033 9.837 12.627 1.00 97.44 96 ASN A N 1
ATOM 766 C CA . ASN A 1 96 ? -7.241 9.083 12.286 1.00 97.44 96 ASN A CA 1
ATOM 767 C C . ASN A 1 96 ? -7.456 7.889 13.229 1.00 97.44 96 ASN A C 1
ATOM 769 O O . ASN A 1 96 ? -8.563 7.697 13.731 1.00 97.44 96 ASN A O 1
ATOM 773 N N . ILE A 1 97 ? -6.405 7.117 13.523 1.00 98.19 97 ILE A N 1
ATOM 774 C CA . ILE A 1 97 ? -6.506 5.968 14.436 1.00 98.19 97 ILE A CA 1
ATOM 775 C C . ILE A 1 97 ? -6.864 6.415 15.861 1.00 98.19 97 ILE A C 1
ATOM 777 O O . ILE A 1 97 ? -7.679 5.767 16.519 1.00 98.19 97 ILE A O 1
ATOM 781 N N . ASP A 1 98 ? -6.292 7.526 16.329 1.00 97.88 98 ASP A N 1
ATOM 782 C CA . ASP A 1 98 ? -6.602 8.120 17.633 1.00 97.88 98 ASP A CA 1
ATOM 783 C C . ASP A 1 98 ? -8.059 8.623 17.698 1.00 97.88 98 ASP A C 1
ATOM 785 O O . ASP A 1 98 ? -8.660 8.610 18.771 1.00 97.88 98 ASP A O 1
ATOM 789 N N . ALA A 1 99 ? -8.655 8.978 16.553 1.00 96.88 99 ALA A N 1
ATOM 790 C CA . ALA A 1 99 ? -10.074 9.307 16.399 1.00 96.88 99 ALA A CA 1
ATOM 791 C C . ALA A 1 99 ? -10.986 8.081 16.155 1.00 96.88 99 ALA A C 1
ATOM 793 O O . ALA A 1 99 ? -12.147 8.245 15.786 1.00 96.88 99 ALA A O 1
ATOM 794 N N . GLU A 1 100 ? -10.478 6.859 16.346 1.00 96.94 100 GLU A N 1
ATOM 795 C CA . GLU A 1 100 ? -11.180 5.588 16.096 1.00 96.94 100 GLU A CA 1
ATOM 796 C C . GLU A 1 100 ? -11.619 5.368 14.632 1.00 96.94 100 GLU A C 1
ATOM 798 O O . GLU A 1 100 ? -12.572 4.633 14.348 1.00 96.94 100 GLU A O 1
ATOM 803 N N . ILE A 1 101 ? -10.893 5.968 13.684 1.00 96.69 101 ILE A N 1
ATOM 804 C CA . ILE A 1 101 ? -11.110 5.824 12.241 1.00 96.69 101 ILE A CA 1
ATOM 805 C C . ILE A 1 101 ? -9.982 4.956 11.657 1.00 96.69 101 ILE A C 1
ATOM 807 O O . ILE A 1 101 ? -8.836 5.409 11.607 1.00 96.69 101 ILE A O 1
ATOM 811 N N . PRO A 1 102 ? -10.257 3.717 11.198 1.00 98.00 102 PRO A N 1
ATOM 812 C CA . PRO A 1 102 ? -9.258 2.913 10.507 1.00 98.00 102 PRO A CA 1
ATOM 813 C C . PRO A 1 102 ? -8.902 3.559 9.167 1.00 98.00 102 PRO A C 1
ATOM 815 O O . PRO A 1 102 ? -9.726 4.234 8.545 1.00 98.00 102 PRO A O 1
ATOM 818 N N . VAL A 1 103 ? -7.677 3.330 8.702 1.00 97.94 103 VAL A N 1
ATOM 819 C CA . VAL A 1 103 ? -7.162 3.946 7.472 1.00 97.94 103 VAL A CA 1
ATOM 820 C C . VAL A 1 103 ? -6.692 2.891 6.482 1.00 97.94 103 VAL A C 1
ATOM 822 O O . VAL A 1 103 ? -6.043 1.917 6.854 1.00 97.94 103 VAL A O 1
ATOM 825 N N . GLY A 1 104 ? -7.017 3.086 5.206 1.00 97.69 104 GLY A N 1
ATOM 826 C CA . GLY A 1 104 ? -6.437 2.303 4.118 1.00 97.69 104 GLY A CA 1
ATOM 827 C C . GLY A 1 104 ? -5.014 2.777 3.845 1.00 97.69 104 GLY A C 1
ATOM 828 O O . GLY A 1 104 ? -4.769 3.980 3.770 1.00 97.69 104 GLY A O 1
ATOM 829 N N . ILE A 1 105 ? -4.080 1.842 3.704 1.00 96.50 105 ILE A N 1
ATOM 830 C CA . ILE A 1 105 ? -2.669 2.122 3.449 1.00 96.50 105 ILE A CA 1
ATOM 831 C C . ILE A 1 105 ? -2.240 1.371 2.192 1.00 96.50 105 ILE A C 1
ATOM 833 O O . ILE A 1 105 ? -2.427 0.158 2.107 1.00 96.50 105 ILE A O 1
ATOM 837 N N . LYS A 1 106 ? -1.633 2.097 1.251 1.00 93.69 106 LYS A N 1
ATOM 838 C CA . LYS A 1 106 ? -0.886 1.539 0.122 1.00 93.69 106 LYS A CA 1
ATOM 839 C C . LYS A 1 106 ? 0.590 1.448 0.505 1.00 93.69 106 LYS A C 1
ATOM 841 O O . LYS A 1 106 ? 1.122 2.408 1.064 1.00 93.69 106 LYS A O 1
ATOM 846 N N . LEU A 1 107 ? 1.222 0.304 0.266 1.00 92.69 107 LEU A N 1
ATOM 847 C CA . LEU A 1 107 ? 2.592 0.029 0.703 1.00 92.69 107 LEU A CA 1
ATOM 848 C C . LEU A 1 107 ? 3.277 -1.044 -0.160 1.00 92.69 107 LEU A C 1
ATOM 850 O O . LEU A 1 107 ? 2.620 -1.734 -0.941 1.00 92.69 107 LEU A O 1
ATOM 854 N N . ASP A 1 108 ? 4.594 -1.186 -0.003 1.00 92.06 108 ASP A N 1
ATOM 855 C CA . ASP A 1 108 ? 5.379 -2.292 -0.557 1.00 92.06 108 ASP A CA 1
ATOM 856 C C . ASP A 1 108 ? 5.401 -3.492 0.400 1.00 92.06 108 ASP A C 1
ATOM 858 O O . ASP A 1 108 ? 5.834 -3.391 1.555 1.00 92.06 108 ASP A O 1
ATOM 862 N N . CYS A 1 109 ? 4.941 -4.649 -0.083 1.00 89.94 109 CYS A N 1
ATOM 863 C CA . CYS A 1 109 ? 4.900 -5.874 0.708 1.00 89.94 109 CYS A CA 1
ATOM 864 C C . CYS A 1 109 ? 6.279 -6.425 1.097 1.00 89.94 109 CYS A C 1
ATOM 866 O O . CYS A 1 109 ? 6.373 -7.159 2.082 1.00 89.94 109 CYS A O 1
ATOM 868 N N . TYR A 1 110 ? 7.351 -6.040 0.398 1.00 90.50 110 TYR A N 1
ATOM 869 C CA . TYR A 1 110 ? 8.721 -6.441 0.717 1.00 90.50 110 TYR A CA 1
ATOM 870 C C . TYR A 1 110 ? 9.075 -6.166 2.185 1.00 90.50 110 TYR A C 1
ATOM 872 O O . TYR A 1 110 ? 9.607 -7.024 2.891 1.00 90.50 110 TYR A O 1
ATOM 880 N N . TYR A 1 111 ? 8.726 -4.991 2.700 1.00 93.81 111 TYR A N 1
ATOM 881 C CA . TYR A 1 111 ? 9.128 -4.601 4.050 1.00 93.81 111 TYR A CA 1
ATOM 882 C C . TYR A 1 111 ? 8.257 -5.219 5.150 1.00 93.81 111 TYR A C 1
ATOM 884 O O . TYR A 1 111 ? 8.693 -5.289 6.293 1.00 93.81 111 TYR A O 1
ATOM 892 N N . LEU A 1 112 ? 7.067 -5.735 4.838 1.00 94.88 112 LEU A N 1
ATOM 893 C CA . LEU A 1 112 ? 6.127 -6.231 5.846 1.00 94.88 112 LEU A CA 1
ATOM 894 C C . LEU A 1 112 ? 6.614 -7.515 6.529 1.00 94.88 112 LEU A C 1
ATOM 896 O O . LEU A 1 112 ? 6.840 -8.528 5.872 1.00 94.88 112 LEU A O 1
ATOM 900 N N . ASP A 1 113 ? 6.720 -7.508 7.859 1.00 95.50 113 ASP A N 1
ATOM 901 C CA . ASP A 1 113 ? 7.327 -8.605 8.641 1.00 95.50 113 ASP A CA 1
ATOM 902 C C . ASP A 1 113 ? 6.657 -9.974 8.453 1.00 95.50 113 ASP A C 1
ATOM 904 O O . ASP A 1 113 ? 7.315 -11.006 8.558 1.00 95.50 113 ASP A O 1
ATOM 908 N N . TYR A 1 114 ? 5.355 -9.989 8.170 1.00 94.19 114 TYR A N 1
ATOM 909 C CA . TYR A 1 114 ? 4.560 -11.208 8.008 1.00 94.19 114 TYR A CA 1
ATOM 910 C C . TYR A 1 114 ? 4.573 -11.772 6.579 1.00 94.19 114 TYR A C 1
ATOM 912 O O . TYR A 1 114 ? 4.140 -12.905 6.377 1.00 94.19 114 TYR A O 1
ATOM 920 N N . PHE A 1 115 ? 5.094 -11.032 5.593 1.00 90.62 115 PHE A N 1
ATOM 921 C CA . PHE A 1 115 ? 5.284 -11.550 4.237 1.00 90.62 115 PHE A CA 1
ATOM 922 C C . PHE A 1 115 ? 6.492 -12.487 4.201 1.00 90.62 115 PHE A C 1
ATOM 924 O O . PHE A 1 115 ? 7.634 -12.054 4.370 1.00 90.62 115 PHE A O 1
ATOM 931 N N . THR A 1 116 ? 6.241 -13.774 3.960 1.00 83.81 116 THR A N 1
ATOM 932 C CA . THR A 1 116 ? 7.281 -14.813 3.883 1.00 83.81 116 THR A CA 1
ATOM 933 C C . THR A 1 116 ? 8.078 -14.742 2.582 1.00 83.81 116 THR A C 1
ATOM 935 O O . THR A 1 116 ? 9.299 -14.875 2.602 1.00 83.81 116 THR A O 1
ATOM 938 N N . ASN A 1 117 ? 7.403 -14.479 1.461 1.00 81.38 117 ASN A N 1
ATOM 939 C CA . ASN A 1 117 ? 8.030 -14.285 0.157 1.00 81.38 117 ASN A CA 1
ATOM 940 C C . ASN A 1 117 ? 8.284 -12.797 -0.079 1.00 81.38 117 ASN A C 1
ATOM 942 O O . ASN A 1 117 ? 7.352 -12.014 -0.258 1.00 81.38 117 ASN A O 1
ATOM 946 N N . LYS A 1 118 ? 9.561 -12.420 -0.075 1.00 78.19 118 LYS A N 1
ATOM 947 C CA . LYS A 1 118 ? 10.013 -11.037 -0.203 1.00 78.19 118 LYS A CA 1
ATOM 948 C C . LYS A 1 118 ? 10.236 -10.683 -1.669 1.00 78.19 118 LYS A C 1
ATOM 950 O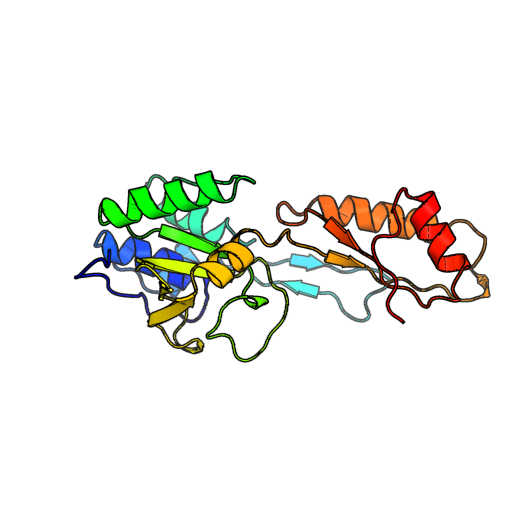 O . LYS A 1 118 ? 11.173 -11.173 -2.289 1.00 78.19 118 LYS A O 1
ATOM 955 N N . PHE A 1 119 ? 9.382 -9.822 -2.205 1.00 75.94 119 PHE A N 1
ATOM 956 C CA . PHE A 1 119 ? 9.552 -9.189 -3.510 1.00 75.94 119 PHE A CA 1
ATOM 957 C C . PHE A 1 119 ? 9.023 -7.757 -3.434 1.00 75.94 119 PHE A C 1
ATOM 959 O O . PHE A 1 119 ? 8.090 -7.488 -2.675 1.00 75.94 119 PHE A O 1
ATOM 966 N N . HIS A 1 120 ? 9.638 -6.855 -4.196 1.00 77.88 120 HIS A N 1
ATOM 967 C CA . HIS A 1 120 ? 9.206 -5.464 -4.268 1.00 77.88 120 HIS A CA 1
ATOM 968 C C . HIS A 1 120 ? 7.909 -5.351 -5.063 1.00 77.88 120 HIS A C 1
ATOM 970 O O . HIS A 1 120 ? 7.848 -5.696 -6.244 1.00 77.88 120 HIS A O 1
ATOM 976 N N . PHE A 1 121 ? 6.862 -4.874 -4.398 1.00 78.88 121 PHE A N 1
ATOM 977 C CA . PHE A 1 121 ? 5.574 -4.577 -5.009 1.00 78.88 121 PHE A CA 1
ATOM 978 C C . PHE A 1 121 ? 4.876 -3.458 -4.234 1.00 78.88 121 PHE A C 1
ATOM 980 O O . PHE A 1 121 ? 4.040 -3.696 -3.361 1.00 78.88 121 PHE A O 1
ATOM 987 N N . ALA A 1 122 ? 5.200 -2.215 -4.600 1.00 80.06 122 ALA A N 1
ATOM 988 C CA . ALA A 1 122 ? 4.627 -0.969 -4.073 1.00 80.06 122 ALA A CA 1
ATOM 989 C C . ALA A 1 122 ? 3.177 -0.703 -4.552 1.00 80.06 122 ALA A C 1
ATOM 991 O O . ALA A 1 122 ? 2.815 0.390 -4.995 1.00 80.06 122 ALA A O 1
ATOM 992 N N . GLY A 1 123 ? 2.339 -1.738 -4.501 1.00 82.62 123 GLY A N 1
ATOM 993 C CA . GLY A 1 123 ? 0.936 -1.737 -4.918 1.00 82.62 123 GLY A CA 1
ATOM 994 C C . GLY A 1 123 ? 0.049 -2.597 -4.021 1.00 82.62 123 GLY A C 1
ATOM 995 O O . GLY A 1 123 ? -1.041 -2.982 -4.438 1.00 82.62 123 GLY A O 1
ATOM 996 N N . HIS A 1 124 ? 0.517 -2.935 -2.817 1.00 92.06 124 HIS A N 1
ATOM 997 C CA . HIS A 1 124 ? -0.238 -3.728 -1.853 1.00 92.06 124 HIS A CA 1
ATOM 998 C C . HIS A 1 124 ? -1.076 -2.831 -0.940 1.00 92.06 124 HIS A C 1
ATOM 1000 O O . HIS A 1 124 ? -0.666 -1.719 -0.602 1.00 92.06 124 HIS A O 1
ATOM 1006 N N . TYR A 1 125 ? -2.252 -3.314 -0.539 1.00 95.44 125 TYR A N 1
ATOM 1007 C CA . TYR A 1 125 ? -3.216 -2.553 0.255 1.00 95.44 125 TYR A CA 1
ATOM 1008 C C . TYR A 1 125 ? -3.583 -3.297 1.529 1.00 95.44 125 TYR A C 1
ATOM 1010 O O . TYR A 1 125 ? -3.899 -4.485 1.499 1.00 95.44 125 TYR A O 1
ATOM 1018 N N . VAL A 1 126 ? -3.616 -2.563 2.635 1.00 97.56 126 VAL A N 1
ATOM 1019 C CA . VAL A 1 126 ? -4.054 -3.058 3.944 1.00 97.56 126 VAL A CA 1
ATOM 1020 C C . VAL A 1 126 ? -4.931 -2.015 4.626 1.00 97.56 126 VAL A C 1
ATOM 1022 O O . VAL A 1 126 ? -4.816 -0.819 4.349 1.00 97.56 126 VAL A O 1
ATOM 1025 N N . ALA A 1 127 ? -5.791 -2.441 5.548 1.00 98.25 127 ALA A N 1
ATOM 1026 C CA . ALA A 1 127 ? -6.442 -1.522 6.479 1.00 98.25 127 ALA A CA 1
ATOM 1027 C C . ALA A 1 127 ? -5.676 -1.516 7.806 1.00 98.25 127 ALA A C 1
ATOM 1029 O O . ALA A 1 127 ? -5.473 -2.561 8.411 1.00 98.25 127 ALA A O 1
ATOM 1030 N N . MET A 1 128 ? -5.252 -0.353 8.284 1.00 98.50 128 MET A N 1
ATOM 1031 C CA . MET A 1 128 ? -4.649 -0.204 9.605 1.00 98.50 128 MET A CA 1
ATOM 1032 C C . MET A 1 128 ? -5.725 0.158 10.626 1.00 98.50 128 MET A C 1
ATOM 1034 O O . MET A 1 128 ? -6.532 1.057 10.387 1.00 98.50 128 MET A O 1
ATOM 1038 N N . TYR A 1 129 ? -5.721 -0.530 11.768 1.00 98.44 129 TYR A N 1
ATOM 1039 C CA . TYR A 1 129 ? -6.720 -0.351 12.832 1.00 98.44 129 TYR A CA 1
ATOM 1040 C C . TYR A 1 129 ? -6.107 -0.062 14.208 1.00 98.44 129 TYR A C 1
ATOM 1042 O O . TYR A 1 129 ? -6.819 0.109 15.201 1.00 98.44 129 TYR A O 1
ATOM 1050 N N . GLY A 1 130 ? -4.780 -0.014 14.295 1.00 98.38 130 GLY A N 1
ATOM 1051 C CA . GLY A 1 130 ? -4.103 0.279 15.544 1.00 98.38 130 GLY A CA 1
ATOM 1052 C C . GLY A 1 130 ? -2.597 0.393 15.399 1.00 98.38 130 GLY A C 1
ATOM 1053 O O . GLY A 1 130 ? -2.012 0.007 14.391 1.00 98.38 130 GLY A O 1
ATOM 1054 N N . TYR A 1 131 ? -1.970 0.896 16.450 1.00 98.50 131 TYR A N 1
ATOM 1055 C CA . TYR A 1 131 ? -0.527 0.895 16.652 1.00 98.50 131 TYR A CA 1
ATOM 1056 C C . TYR A 1 131 ? -0.200 0.838 18.150 1.00 98.50 131 TYR A C 1
ATOM 1058 O O . TYR A 1 131 ? -1.005 1.244 18.993 1.00 98.50 131 TYR A O 1
ATOM 1066 N N . ASP A 1 132 ? 0.991 0.368 18.492 1.00 97.62 132 ASP A N 1
ATOM 1067 C CA . ASP A 1 132 ? 1.611 0.556 19.807 1.00 97.62 132 ASP A CA 1
ATOM 1068 C C . ASP A 1 132 ? 2.983 1.229 19.651 1.00 97.62 132 ASP A C 1
ATOM 1070 O O . ASP A 1 132 ? 3.266 1.810 18.607 1.00 97.62 132 ASP A O 1
ATOM 1074 N N . GLU A 1 133 ? 3.819 1.212 20.689 1.00 96.19 133 GLU A N 1
ATOM 1075 C CA . GLU A 1 133 ? 5.157 1.820 20.648 1.00 96.19 133 GLU A CA 1
ATOM 1076 C C . GLU A 1 133 ? 6.080 1.188 19.595 1.00 96.19 133 GLU A C 1
ATOM 1078 O O . GLU A 1 133 ? 7.017 1.832 19.130 1.00 96.19 133 GLU A O 1
ATOM 1083 N N . ASN A 1 134 ? 5.815 -0.061 19.207 1.00 97.06 134 ASN A N 1
ATOM 1084 C CA . ASN A 1 134 ? 6.698 -0.874 18.381 1.00 97.06 134 ASN A CA 1
ATOM 1085 C C . ASN A 1 134 ? 6.052 -1.343 17.073 1.00 97.06 134 ASN A C 1
ATOM 1087 O O . ASN A 1 134 ? 6.775 -1.574 16.107 1.00 97.06 134 ASN A O 1
ATOM 1091 N N . ASN A 1 135 ? 4.728 -1.511 17.017 1.00 98.38 135 ASN A N 1
ATOM 1092 C CA . ASN A 1 135 ? 4.034 -2.193 15.923 1.00 98.38 135 ASN A CA 1
ATOM 1093 C C . ASN A 1 135 ? 2.859 -1.392 15.357 1.00 98.38 135 ASN A C 1
ATOM 1095 O O . ASN A 1 135 ? 2.126 -0.732 16.092 1.00 98.38 135 ASN A O 1
ATOM 1099 N N . ALA A 1 136 ? 2.626 -1.557 14.055 1.00 98.44 136 ALA A N 1
ATOM 1100 C CA . ALA A 1 136 ? 1.360 -1.275 13.391 1.00 98.44 136 ALA A CA 1
ATOM 1101 C C . ALA A 1 136 ? 0.510 -2.554 13.325 1.00 98.44 136 ALA A C 1
ATOM 1103 O O . ALA A 1 136 ? 1.020 -3.634 13.015 1.00 98.44 136 ALA A O 1
ATOM 1104 N N . TYR A 1 137 ? -0.788 -2.417 13.591 1.00 98.44 137 TYR A N 1
ATOM 1105 C CA . TYR A 1 137 ? -1.782 -3.486 13.527 1.00 98.44 137 TYR A CA 1
ATOM 1106 C C . TYR A 1 137 ? -2.631 -3.321 12.266 1.00 98.44 137 TYR A C 1
ATOM 1108 O O . TYR A 1 137 ? -3.257 -2.275 12.058 1.00 98.44 137 TYR A O 1
ATOM 1116 N N . LEU A 1 138 ? -2.627 -4.351 11.422 1.00 98.25 138 LEU A N 1
ATOM 1117 C CA . LEU A 1 138 ? -3.131 -4.315 10.054 1.00 98.25 138 LEU A CA 1
ATOM 1118 C C . LEU A 1 138 ? -4.137 -5.447 9.810 1.00 98.25 138 LEU A C 1
ATOM 1120 O O . LEU A 1 138 ? -4.055 -6.517 10.411 1.00 98.25 138 LEU A O 1
ATOM 1124 N N . ALA A 1 139 ? -5.061 -5.207 8.893 1.00 97.81 139 ALA A N 1
ATOM 1125 C CA . ALA A 1 139 ? -5.909 -6.203 8.271 1.00 97.81 139 ALA A CA 1
ATOM 1126 C C . ALA A 1 139 ? -5.503 -6.360 6.807 1.00 97.81 139 ALA A C 1
ATOM 1128 O O . ALA A 1 139 ? -5.559 -5.406 6.024 1.00 97.81 139 ALA A O 1
ATOM 1129 N N . ASP A 1 140 ? -5.095 -7.575 6.477 1.00 96.38 140 ASP A N 1
ATOM 1130 C CA . ASP A 1 140 ? -4.713 -8.038 5.153 1.00 96.38 140 ASP A CA 1
ATOM 1131 C C . ASP A 1 140 ? -5.657 -9.177 4.725 1.00 96.38 140 ASP A C 1
ATOM 1133 O O . ASP A 1 140 ? -6.550 -9.608 5.456 1.00 96.38 140 ASP A O 1
ATOM 1137 N N . THR A 1 141 ? -5.479 -9.661 3.507 1.00 94.00 141 THR A N 1
ATOM 1138 C CA . THR A 1 141 ? -6.140 -10.839 2.954 1.00 94.00 141 THR A CA 1
ATOM 1139 C C . THR A 1 141 ? -5.962 -12.072 3.847 1.00 94.00 141 THR A C 1
ATOM 1141 O O . THR A 1 141 ? -4.956 -12.237 4.543 1.00 94.00 141 THR A O 1
ATOM 1144 N N . ILE A 1 142 ? -6.931 -12.991 3.794 1.00 91.25 142 ILE A N 1
ATOM 1145 C CA . ILE A 1 142 ? -6.917 -14.224 4.607 1.00 91.25 142 ILE A CA 1
ATOM 1146 C C . ILE A 1 142 ? -5.647 -15.043 4.346 1.00 91.25 142 ILE A C 1
ATOM 1148 O O . ILE A 1 142 ? -5.039 -15.563 5.278 1.00 91.25 142 ILE A O 1
ATOM 1152 N N . GLN A 1 143 ? -5.211 -15.107 3.086 1.00 89.31 143 GLN A N 1
ATOM 1153 C CA . GLN A 1 143 ? -3.990 -15.807 2.674 1.00 89.31 143 GLN A CA 1
ATOM 1154 C C . GLN A 1 143 ? -2.705 -15.239 3.305 1.00 89.31 143 GLN A C 1
ATOM 1156 O O . GLN A 1 143 ? -1.732 -15.973 3.432 1.00 89.31 143 GLN A O 1
ATOM 1161 N N . GLN A 1 144 ? -2.705 -13.968 3.728 1.00 90.38 144 GLN A N 1
ATOM 1162 C CA . GLN A 1 144 ? -1.590 -13.337 4.450 1.00 90.38 144 GLN A CA 1
ATOM 1163 C C . GLN A 1 144 ? -1.764 -13.380 5.979 1.00 90.38 144 GLN A C 1
ATOM 1165 O O . GLN A 1 144 ? -0.892 -12.913 6.705 1.00 90.38 144 GLN A O 1
ATOM 1170 N N . GLY A 1 145 ? -2.864 -13.954 6.485 1.00 91.88 145 GLY A N 1
ATOM 1171 C CA . GLY A 1 145 ? -3.131 -14.138 7.916 1.00 91.88 145 GLY A CA 1
ATOM 1172 C C . GLY A 1 145 ? -4.302 -13.324 8.477 1.00 91.88 145 GLY A C 1
ATOM 1173 O O . GLY A 1 145 ? -4.615 -13.462 9.659 1.00 91.88 145 GLY A O 1
ATOM 1174 N N . GLY A 1 146 ? -4.980 -12.504 7.665 1.00 94.56 146 GLY A N 1
ATOM 1175 C CA . GLY A 1 146 ? -6.111 -11.693 8.123 1.00 94.56 146 GLY A CA 1
ATOM 1176 C C . GLY A 1 146 ? -5.659 -10.544 9.027 1.00 94.56 146 GLY A C 1
ATOM 1177 O O . GLY A 1 146 ? -5.255 -9.494 8.538 1.00 94.56 146 GLY A O 1
ATOM 1178 N N . LEU A 1 147 ? -5.711 -10.728 10.351 1.00 96.69 147 LEU A N 1
ATOM 1179 C CA . LEU A 1 147 ? -5.189 -9.746 11.309 1.00 96.69 147 LEU A CA 1
ATOM 1180 C C . LEU A 1 147 ? -3.710 -10.003 11.578 1.00 96.69 147 LEU A C 1
ATOM 1182 O O . LEU A 1 147 ? -3.329 -11.012 12.172 1.00 96.69 147 LEU A O 1
ATOM 1186 N N . VAL A 1 148 ? -2.882 -9.053 11.171 1.00 97.19 148 VAL A N 1
ATOM 1187 C CA . VAL A 1 148 ? -1.425 -9.161 11.184 1.00 97.19 148 VAL A CA 1
ATOM 1188 C C . VAL A 1 148 ? -0.799 -7.915 11.798 1.00 97.19 148 VAL A C 1
ATOM 1190 O O . VAL A 1 148 ? -1.457 -6.901 12.044 1.00 97.19 148 VAL A O 1
ATOM 1193 N N . LYS A 1 149 ? 0.500 -7.985 12.082 1.00 97.62 149 LYS A N 1
ATOM 1194 C CA . LYS A 1 149 ? 1.265 -6.846 12.587 1.00 97.62 149 LYS A CA 1
ATOM 1195 C C . LYS A 1 149 ? 2.645 -6.790 11.960 1.00 97.62 149 LYS A C 1
ATOM 1197 O O . LYS A 1 149 ? 3.220 -7.821 11.622 1.00 97.62 149 LYS A O 1
ATOM 1202 N N . THR A 1 150 ? 3.183 -5.585 11.863 1.00 97.94 150 THR A N 1
ATOM 1203 C CA . THR A 1 150 ? 4.565 -5.324 11.450 1.00 97.94 150 THR A CA 1
ATOM 1204 C C . THR A 1 150 ? 5.141 -4.221 12.332 1.00 97.94 150 THR A C 1
ATOM 1206 O O . THR A 1 150 ? 4.393 -3.401 12.867 1.00 97.94 150 THR A O 1
ATOM 1209 N N . SER A 1 151 ? 6.455 -4.199 12.517 1.00 98.25 151 SER A N 1
ATOM 1210 C CA . SER A 1 151 ? 7.141 -3.147 13.257 1.00 98.25 151 SER A CA 1
ATOM 1211 C C . SER A 1 151 ? 6.906 -1.774 12.619 1.00 98.25 151 SER A C 1
ATOM 1213 O O . SER A 1 151 ? 6.820 -1.652 11.398 1.00 98.25 151 SER A O 1
ATOM 1215 N N . LEU A 1 152 ? 6.841 -0.714 13.430 1.00 97.69 152 LEU A N 1
ATOM 1216 C CA . LEU A 1 152 ? 6.673 0.658 12.933 1.00 97.69 152 LEU A CA 1
ATOM 1217 C C . LEU A 1 152 ? 7.808 1.076 11.996 1.00 97.69 152 LEU A C 1
ATOM 1219 O O . LEU A 1 152 ? 7.566 1.783 11.022 1.00 97.69 152 LEU A O 1
ATOM 1223 N N . LYS A 1 153 ? 9.027 0.583 12.246 1.00 96.94 153 LYS A N 1
ATOM 1224 C CA . LYS A 1 153 ? 10.176 0.786 11.360 1.00 96.94 153 LYS A CA 1
ATOM 1225 C C . LYS A 1 153 ? 9.905 0.228 9.961 1.00 96.94 153 LYS A C 1
ATOM 1227 O O . LYS A 1 153 ? 10.082 0.931 8.973 1.00 96.94 153 LYS A O 1
ATOM 1232 N N . ASN A 1 154 ? 9.460 -1.023 9.873 1.00 96.69 154 ASN A N 1
ATOM 1233 C CA . ASN A 1 154 ? 9.195 -1.655 8.585 1.00 96.69 154 ASN A CA 1
ATOM 1234 C C . ASN A 1 154 ? 7.921 -1.125 7.928 1.00 96.69 154 ASN A C 1
ATOM 1236 O O . ASN A 1 154 ? 7.875 -1.011 6.710 1.00 96.69 154 ASN A O 1
ATOM 1240 N N . PHE A 1 155 ? 6.925 -0.720 8.716 1.00 97.06 155 PHE A N 1
ATOM 1241 C CA . PHE A 1 155 ? 5.756 -0.002 8.219 1.00 97.06 155 PHE A CA 1
ATOM 1242 C C . PHE A 1 155 ? 6.129 1.334 7.559 1.00 97.06 155 PHE A C 1
ATOM 1244 O O . PHE A 1 155 ? 5.595 1.670 6.502 1.00 97.06 155 PHE A O 1
ATOM 1251 N N . GLU A 1 156 ? 7.050 2.093 8.162 1.00 95.75 156 GLU A N 1
ATOM 1252 C CA . GLU A 1 156 ? 7.560 3.343 7.596 1.00 95.75 156 GLU A CA 1
ATOM 1253 C C . GLU A 1 156 ? 8.293 3.097 6.273 1.00 95.75 156 GLU A C 1
ATOM 1255 O O . GLU A 1 156 ? 7.984 3.766 5.287 1.00 95.75 156 GLU A O 1
ATOM 1260 N N . LEU A 1 157 ? 9.180 2.095 6.222 1.00 93.81 157 LEU A N 1
ATOM 1261 C CA . LEU A 1 157 ? 9.861 1.690 4.987 1.00 93.81 157 LEU A CA 1
ATOM 1262 C C . LEU A 1 157 ? 8.863 1.254 3.906 1.00 93.81 157 LEU A C 1
ATOM 1264 O O . LEU A 1 157 ? 8.907 1.774 2.798 1.00 93.81 157 LEU A O 1
ATOM 1268 N N . ALA A 1 158 ? 7.908 0.383 4.250 1.00 93.94 158 ALA A N 1
ATOM 1269 C CA . ALA A 1 158 ? 6.888 -0.124 3.332 1.00 93.94 158 ALA A CA 1
ATOM 1270 C C . ALA A 1 158 ? 6.079 1.002 2.674 1.00 93.94 158 ALA A C 1
ATOM 1272 O O . ALA A 1 158 ? 5.767 0.941 1.489 1.00 93.94 158 ALA A O 1
ATOM 1273 N N . ARG A 1 159 ? 5.721 2.034 3.443 1.00 92.50 159 ARG A N 1
ATOM 1274 C CA . ARG A 1 159 ? 4.954 3.189 2.953 1.00 92.50 159 ARG A CA 1
ATOM 1275 C C . ARG A 1 159 ? 5.784 4.206 2.190 1.00 92.50 159 ARG A C 1
ATOM 1277 O O . ARG A 1 159 ? 5.226 4.955 1.396 1.00 92.50 159 ARG A O 1
ATOM 1284 N N . ASN A 1 160 ? 7.070 4.294 2.504 1.00 90.25 160 ASN A N 1
ATOM 1285 C CA . ASN A 1 160 ? 7.983 5.243 1.884 1.00 90.25 160 ASN A CA 1
ATOM 1286 C C . ASN A 1 160 ? 8.694 4.659 0.663 1.00 90.25 160 ASN A C 1
ATOM 1288 O O . ASN A 1 160 ? 9.503 5.356 0.055 1.00 90.25 160 ASN A O 1
ATOM 1292 N N . GLU A 1 161 ? 8.431 3.396 0.323 1.00 84.31 161 GLU A N 1
ATOM 1293 C CA . GLU A 1 161 ? 9.071 2.767 -0.816 1.00 84.31 161 GLU A CA 1
ATOM 1294 C C . GLU A 1 161 ? 8.719 3.510 -2.104 1.00 84.31 161 GLU A C 1
ATOM 1296 O O . GLU A 1 161 ? 7.557 3.777 -2.422 1.00 84.31 161 GLU A O 1
ATOM 1301 N N . LYS A 1 162 ? 9.763 3.878 -2.839 1.00 70.00 162 LYS A N 1
ATOM 1302 C CA . LYS A 1 162 ? 9.723 4.875 -3.905 1.00 70.00 162 LYS A CA 1
ATOM 1303 C C . LYS A 1 162 ? 9.503 4.219 -5.258 1.00 70.00 162 LYS A C 1
ATOM 1305 O O . LYS A 1 162 ? 10.204 4.537 -6.214 1.00 70.00 162 LYS A O 1
ATOM 1310 N N . GLY A 1 163 ? 8.540 3.293 -5.318 1.00 66.25 163 GLY A N 1
ATOM 1311 C CA . GLY A 1 163 ? 8.139 2.525 -6.504 1.00 66.25 163 GLY A CA 1
ATOM 1312 C C . GLY A 1 163 ? 9.241 2.373 -7.544 1.00 66.25 163 GLY A C 1
ATOM 1313 O O . GLY A 1 163 ? 9.081 2.777 -8.696 1.00 66.25 163 GLY A O 1
ATOM 1314 N N . ARG A 1 164 ? 10.393 1.886 -7.082 1.00 75.69 164 ARG A N 1
ATOM 1315 C CA . ARG A 1 164 ? 11.608 1.774 -7.870 1.00 75.69 164 ARG A CA 1
ATOM 1316 C C . ARG A 1 164 ? 11.384 0.689 -8.910 1.00 75.69 164 ARG A C 1
ATOM 1318 O O . ARG A 1 164 ? 10.972 -0.418 -8.568 1.00 75.69 164 ARG A O 1
ATOM 1325 N N . VAL A 1 165 ? 11.615 1.015 -10.174 1.00 79.25 165 VAL A N 1
ATOM 1326 C CA . VAL A 1 165 ? 11.457 0.073 -11.284 1.00 79.25 165 VAL A CA 1
ATOM 1327 C C . VAL A 1 165 ? 12.812 -0.197 -11.901 1.00 79.25 165 VAL A C 1
ATOM 1329 O O . VAL A 1 165 ? 13.542 0.730 -12.235 1.00 79.25 165 VAL A O 1
ATOM 1332 N N . GLU A 1 166 ? 13.137 -1.471 -12.072 1.00 81.69 166 GLU A N 1
ATOM 1333 C CA . GLU A 1 166 ? 14.319 -1.880 -12.816 1.00 81.69 166 GLU A CA 1
ATOM 1334 C C . GLU A 1 166 ? 13.982 -2.100 -14.290 1.00 81.69 166 GLU A C 1
ATOM 1336 O O . GLU A 1 166 ? 12.981 -2.737 -14.627 1.00 81.69 166 GLU A O 1
ATOM 1341 N N . ILE A 1 167 ? 14.831 -1.575 -15.170 1.00 83.44 167 ILE A N 1
ATOM 1342 C CA . ILE A 1 167 ? 14.787 -1.833 -16.605 1.00 83.44 167 ILE A CA 1
ATOM 1343 C C . ILE A 1 167 ? 16.006 -2.656 -17.025 1.00 83.44 167 ILE A C 1
ATOM 1345 O O . ILE A 1 167 ? 17.140 -2.364 -16.652 1.00 83.44 167 ILE A O 1
ATOM 1349 N N . GLY A 1 168 ? 15.763 -3.662 -17.862 1.00 80.38 168 GLY A N 1
ATOM 1350 C CA . GLY A 1 168 ? 16.796 -4.443 -18.536 1.00 80.38 168 GLY A CA 1
ATOM 1351 C C . GLY A 1 168 ? 16.720 -4.246 -20.047 1.00 80.38 168 GLY A C 1
ATOM 1352 O O . GLY A 1 168 ? 15.637 -4.056 -20.605 1.00 80.38 168 GLY A O 1
ATOM 1353 N N . TYR A 1 169 ? 17.864 -4.289 -20.728 1.00 83.25 169 TYR A N 1
ATOM 1354 C CA . TYR A 1 169 ? 17.929 -4.138 -22.181 1.00 83.25 169 TYR A CA 1
ATOM 1355 C C . TYR A 1 169 ? 19.112 -4.904 -22.784 1.00 83.25 169 TYR A C 1
ATOM 1357 O O . TYR A 1 169 ? 20.160 -5.071 -22.168 1.00 83.25 169 TYR A O 1
ATOM 1365 N N . GLY A 1 170 ? 18.950 -5.360 -24.028 1.00 83.94 170 GLY A N 1
ATOM 1366 C CA . GLY A 1 170 ? 19.976 -6.089 -24.772 1.00 83.94 170 GLY A CA 1
ATOM 1367 C C . GLY A 1 170 ? 19.848 -5.875 -26.279 1.00 83.94 170 GLY A C 1
ATOM 1368 O O . GLY A 1 170 ? 18.762 -5.606 -26.786 1.00 83.94 170 GLY A O 1
ATOM 1369 N N . MET A 1 171 ? 20.970 -5.955 -27.000 1.00 82.50 171 MET A N 1
ATOM 1370 C CA . MET A 1 171 ? 21.030 -5.749 -28.452 1.00 82.50 171 MET A CA 1
ATOM 1371 C C . MET A 1 171 ? 21.931 -6.793 -29.107 1.00 82.50 171 MET A C 1
ATOM 1373 O O . MET A 1 171 ? 23.068 -7.002 -28.665 1.00 82.50 171 MET A O 1
ATOM 1377 N N . GLN A 1 172 ? 21.444 -7.379 -30.203 1.00 77.44 172 GLN A N 1
ATOM 1378 C CA . GLN A 1 172 ? 22.247 -8.221 -31.088 1.00 77.44 172 GLN A CA 1
ATOM 1379 C C . GLN A 1 172 ? 23.397 -7.420 -31.713 1.00 77.44 172 GLN A C 1
ATOM 1381 O O . GLN A 1 172 ? 23.254 -6.231 -32.011 1.00 77.44 172 GLN A O 1
ATOM 1386 N N . ASP A 1 173 ? 24.534 -8.080 -31.924 1.00 85.12 173 ASP A N 1
ATOM 1387 C CA . ASP A 1 173 ? 25.800 -7.450 -32.316 1.00 85.12 173 ASP A CA 1
ATOM 1388 C C . ASP A 1 173 ? 25.668 -6.571 -33.572 1.00 85.12 173 ASP A C 1
ATOM 1390 O O . ASP A 1 173 ? 26.153 -5.439 -33.593 1.00 85.12 173 ASP A O 1
ATOM 1394 N N . GLU A 1 174 ? 24.927 -7.034 -34.580 1.00 92.44 174 GLU A N 1
ATOM 1395 C CA . GLU A 1 174 ? 24.745 -6.358 -35.876 1.00 92.44 174 GLU A CA 1
ATOM 1396 C C . GLU A 1 174 ? 23.982 -5.020 -35.795 1.00 92.44 174 GLU A C 1
ATOM 1398 O O . GLU A 1 174 ? 24.010 -4.208 -36.732 1.00 92.44 174 GLU A O 1
ATOM 1403 N N . TYR A 1 175 ? 23.292 -4.767 -34.682 1.00 86.62 175 TYR A N 1
ATOM 1404 C CA . TYR A 1 175 ? 22.482 -3.566 -34.456 1.00 86.62 175 TYR A CA 1
ATOM 1405 C C . TYR A 1 175 ? 23.107 -2.598 -33.441 1.00 86.62 175 TYR A C 1
ATOM 1407 O O . TYR A 1 175 ? 22.545 -1.532 -33.175 1.00 86.62 175 TYR A O 1
ATOM 1415 N N . ARG A 1 176 ? 24.286 -2.924 -32.895 1.00 86.38 176 ARG A N 1
ATOM 1416 C CA . ARG A 1 176 ? 25.027 -2.047 -31.977 1.00 86.38 176 ARG A CA 1
ATOM 1417 C C . ARG A 1 176 ? 25.590 -0.818 -32.695 1.00 86.38 176 ARG A C 1
ATOM 1419 O O . ARG A 1 176 ? 25.710 -0.784 -33.916 1.00 86.38 176 ARG A O 1
ATOM 1426 N N . CYS A 1 177 ? 25.926 0.212 -31.916 1.00 86.62 177 CYS A N 1
ATOM 1427 C CA . CYS A 1 177 ? 26.546 1.461 -32.387 1.00 86.62 177 CYS A CA 1
ATOM 1428 C C . CYS A 1 177 ? 25.722 2.276 -33.407 1.00 86.62 177 CYS A C 1
ATOM 1430 O O . CYS A 1 177 ? 26.264 3.163 -34.059 1.00 86.62 177 CYS A O 1
ATOM 1432 N N . LYS A 1 178 ? 24.414 2.012 -33.526 1.00 91.00 178 LYS A N 1
ATOM 1433 C CA . LYS A 1 178 ? 23.486 2.723 -34.427 1.00 91.00 178 LYS A CA 1
ATOM 1434 C C . LYS A 1 178 ? 22.537 3.698 -33.712 1.00 91.00 178 LYS A C 1
ATOM 1436 O O . LYS A 1 178 ? 21.642 4.240 -34.342 1.00 91.00 178 LYS A O 1
ATOM 1441 N N . GLY A 1 179 ? 22.692 3.894 -32.399 1.00 88.25 179 GLY A N 1
ATOM 1442 C CA . GLY A 1 179 ? 21.840 4.780 -31.586 1.00 88.25 179 GLY A CA 1
ATOM 1443 C C . GLY A 1 179 ? 20.511 4.171 -31.118 1.00 88.2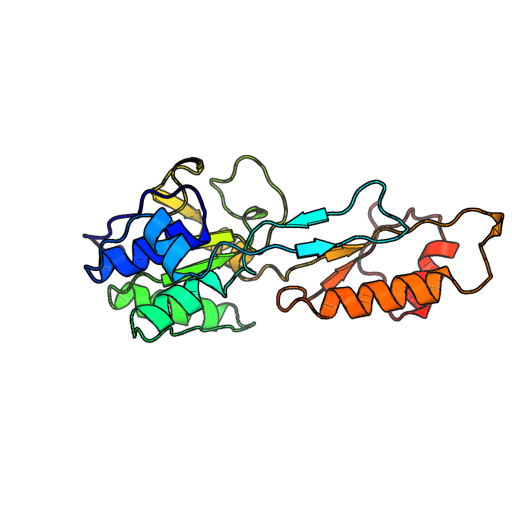5 179 GLY A C 1
ATOM 1444 O O . GLY A 1 179 ? 19.920 4.677 -30.171 1.00 88.25 179 GLY A O 1
ATOM 1445 N N . TYR A 1 180 ? 20.089 3.036 -31.688 1.00 89.25 180 TYR A N 1
ATOM 1446 C CA . TYR A 1 180 ? 18.796 2.407 -31.385 1.00 89.25 180 TYR A CA 1
ATOM 1447 C C . TYR A 1 180 ? 18.566 2.124 -29.903 1.00 89.25 180 TYR A C 1
ATOM 1449 O O . TYR A 1 180 ? 17.462 2.327 -29.412 1.00 89.25 180 TYR A O 1
ATOM 1457 N N . MET A 1 181 ? 19.593 1.662 -29.182 1.00 92.25 181 MET A N 1
ATOM 1458 C CA . MET A 1 181 ? 19.423 1.358 -27.762 1.00 92.25 181 MET A CA 1
ATOM 1459 C C . MET A 1 181 ? 19.190 2.624 -26.935 1.00 92.25 181 MET A C 1
ATOM 1461 O O . MET A 1 181 ? 18.331 2.636 -26.067 1.00 92.25 181 MET A O 1
ATOM 1465 N N . THR A 1 182 ? 19.909 3.706 -27.232 1.00 92.12 182 THR A N 1
ATOM 1466 C CA . THR A 1 182 ? 19.725 4.993 -26.553 1.00 92.12 182 THR A CA 1
ATOM 1467 C C . THR A 1 182 ? 18.299 5.509 -26.734 1.00 92.12 182 THR A C 1
ATOM 1469 O O . THR A 1 182 ? 17.673 5.916 -25.761 1.00 92.12 182 THR A O 1
ATOM 1472 N N . GLU A 1 183 ? 17.757 5.447 -27.954 1.00 92.19 183 GLU A N 1
ATOM 1473 C CA . GLU A 1 183 ? 16.367 5.838 -28.223 1.00 92.19 183 GLU A CA 1
ATOM 1474 C C . GLU A 1 183 ? 15.369 4.915 -27.512 1.00 92.19 183 GLU A C 1
ATOM 1476 O O . GLU A 1 183 ? 14.458 5.395 -26.841 1.00 92.19 183 GLU A O 1
ATOM 1481 N N . ALA A 1 184 ? 15.567 3.597 -27.599 1.00 88.44 184 ALA A N 1
ATOM 1482 C CA . ALA A 1 184 ? 14.672 2.615 -26.995 1.00 88.44 184 ALA A CA 1
ATOM 1483 C C . ALA A 1 184 ? 14.614 2.735 -25.464 1.00 88.44 184 ALA A C 1
ATOM 1485 O O . ALA A 1 184 ? 13.524 2.762 -24.896 1.00 88.44 184 ALA A O 1
ATOM 1486 N N . VAL A 1 185 ? 15.768 2.844 -24.796 1.00 91.06 185 VAL A N 1
ATOM 1487 C CA . VAL A 1 185 ? 15.830 2.972 -23.333 1.00 91.06 185 VAL A CA 1
ATOM 1488 C C . VA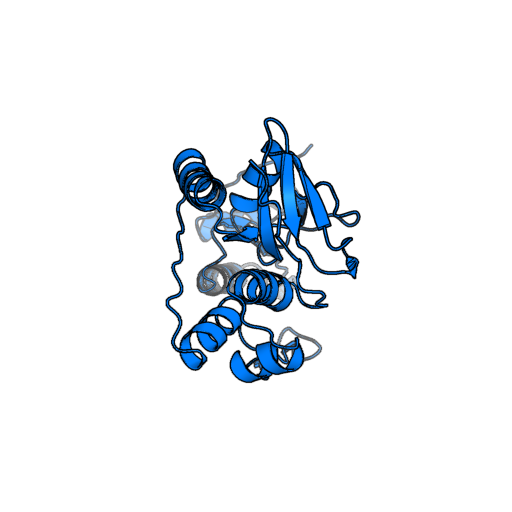L A 1 185 ? 15.268 4.324 -22.890 1.00 91.06 185 VAL A C 1
ATOM 1490 O O . VAL A 1 185 ? 14.532 4.379 -21.910 1.00 91.06 185 VAL A O 1
ATOM 1493 N N . LYS A 1 186 ? 15.512 5.408 -23.639 1.00 90.62 186 LYS A N 1
ATOM 1494 C CA . LYS A 1 186 ? 14.914 6.718 -23.345 1.00 90.62 186 LYS A CA 1
ATOM 1495 C C . LYS A 1 186 ? 13.384 6.680 -23.388 1.00 90.62 186 LYS A C 1
ATOM 1497 O O . LYS A 1 186 ? 12.737 7.154 -22.457 1.00 90.62 186 LYS A O 1
ATOM 1502 N N . GLU A 1 187 ? 12.803 6.106 -24.440 1.00 88.62 187 GLU A N 1
ATOM 1503 C CA . GLU A 1 187 ? 11.345 5.988 -24.553 1.00 88.62 187 GLU A CA 1
ATOM 1504 C C . GLU A 1 187 ? 10.761 5.041 -23.499 1.00 88.62 187 GLU A C 1
ATOM 1506 O O . GLU A 1 187 ? 9.700 5.323 -22.944 1.00 88.62 187 GLU A O 1
ATOM 1511 N N . LEU A 1 188 ? 11.474 3.965 -23.153 1.00 85.38 188 LEU A N 1
ATOM 1512 C CA . LEU A 1 188 ? 11.089 3.072 -22.062 1.00 85.38 188 LEU A CA 1
ATOM 1513 C C . LEU A 1 188 ? 11.046 3.805 -20.715 1.00 85.38 188 LEU A C 1
ATOM 1515 O O . LEU A 1 188 ? 10.079 3.649 -19.972 1.00 85.38 188 LEU A O 1
ATOM 1519 N N . ILE A 1 189 ? 12.052 4.627 -20.406 1.00 85.88 189 ILE A N 1
ATOM 1520 C CA . ILE A 1 189 ? 12.082 5.438 -19.181 1.00 85.88 189 ILE A CA 1
ATOM 1521 C C . ILE A 1 189 ? 10.931 6.449 -19.174 1.00 85.88 189 ILE A C 1
ATOM 1523 O O . ILE A 1 189 ? 10.184 6.517 -18.199 1.00 85.88 189 ILE A O 1
ATOM 1527 N N . ASN A 1 190 ? 10.728 7.184 -20.273 1.00 83.69 190 ASN A N 1
ATOM 1528 C CA . ASN A 1 190 ? 9.621 8.138 -20.398 1.00 83.69 190 ASN A CA 1
ATOM 1529 C C . ASN A 1 190 ? 8.262 7.457 -20.200 1.00 83.69 190 ASN A C 1
ATOM 1531 O O . ASN A 1 190 ? 7.395 7.973 -19.498 1.00 83.69 190 ASN A O 1
ATOM 1535 N N . TRP A 1 191 ? 8.079 6.282 -20.804 1.00 81.81 191 TRP A N 1
ATOM 1536 C CA . TRP A 1 191 ? 6.877 5.480 -20.630 1.00 81.81 191 TRP A CA 1
ATOM 1537 C C . TRP A 1 191 ? 6.700 5.024 -19.179 1.00 81.81 191 TRP A C 1
ATOM 1539 O O . TRP A 1 191 ? 5.601 5.121 -18.638 1.00 81.81 191 TRP A O 1
ATOM 1549 N N . THR A 1 192 ? 7.783 4.588 -18.539 1.00 77.88 192 THR A N 1
ATOM 1550 C CA . THR A 1 192 ? 7.788 4.107 -17.153 1.00 77.88 192 THR A CA 1
ATOM 1551 C C . THR A 1 192 ? 7.387 5.211 -16.166 1.00 77.88 192 THR A C 1
ATOM 1553 O O . THR A 1 192 ? 6.616 4.969 -15.241 1.00 77.88 192 THR A O 1
ATOM 1556 N N . PHE A 1 193 ? 7.795 6.457 -16.402 1.00 78.88 193 PHE A N 1
ATOM 1557 C CA . PHE A 1 193 ? 7.365 7.591 -15.577 1.00 78.88 193 PHE A CA 1
ATOM 1558 C C . PHE A 1 193 ? 5.909 8.037 -15.805 1.00 78.88 193 PHE A C 1
ATOM 1560 O O . PHE A 1 193 ? 5.398 8.851 -15.038 1.00 78.88 193 PHE A O 1
ATOM 1567 N N . ASN A 1 194 ? 5.187 7.481 -16.789 1.00 74.56 194 ASN A N 1
ATOM 1568 C CA . ASN A 1 194 ? 3.737 7.702 -16.902 1.00 74.56 194 ASN A CA 1
ATOM 1569 C C . ASN A 1 194 ? 2.930 6.921 -15.849 1.00 74.56 194 ASN A C 1
ATOM 1571 O O . ASN A 1 194 ? 1.721 7.134 -15.707 1.00 74.56 194 ASN A O 1
ATOM 1575 N N . PHE A 1 195 ? 3.563 6.008 -15.109 1.00 65.69 195 PHE A N 1
ATOM 1576 C CA . PHE A 1 195 ? 2.937 5.317 -13.991 1.00 65.69 195 PHE A CA 1
ATOM 1577 C C . PHE A 1 195 ? 3.100 6.143 -12.712 1.00 65.69 195 PHE A C 1
ATOM 1579 O O . PHE A 1 195 ? 4.204 6.316 -12.213 1.00 65.69 195 PHE A O 1
ATOM 1586 N N . ASN A 1 196 ? 1.983 6.619 -12.150 1.00 55.69 196 ASN A N 1
ATOM 1587 C CA . ASN A 1 196 ? 1.958 7.512 -10.977 1.00 55.69 196 ASN A CA 1
ATOM 1588 C C . ASN A 1 196 ? 2.709 6.982 -9.742 1.00 55.69 196 ASN A C 1
ATOM 1590 O O . ASN A 1 196 ? 3.006 7.750 -8.838 1.00 55.69 196 ASN A O 1
ATOM 1594 N N . ASN A 1 197 ? 2.950 5.675 -9.664 1.00 63.97 197 ASN A N 1
ATOM 1595 C CA . ASN A 1 197 ? 3.647 5.035 -8.558 1.00 63.97 197 ASN A CA 1
ATOM 1596 C C . ASN A 1 197 ? 5.152 4.872 -8.799 1.00 63.97 197 ASN A C 1
ATOM 1598 O O . ASN A 1 197 ? 5.820 4.410 -7.887 1.00 63.97 197 ASN A O 1
ATOM 1602 N N . VAL A 1 198 ? 5.685 5.210 -9.978 1.00 71.12 198 VAL A N 1
ATOM 1603 C CA . VAL A 1 198 ? 7.115 5.075 -10.272 1.00 71.12 198 VAL A CA 1
ATOM 1604 C C . VAL A 1 198 ? 7.824 6.392 -10.007 1.00 71.12 198 VAL A C 1
ATOM 1606 O O 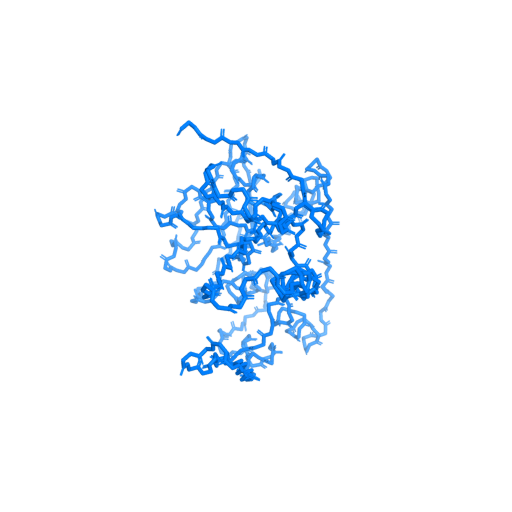. VAL A 1 198 ? 7.545 7.396 -10.659 1.00 71.12 198 VAL A O 1
ATOM 1609 N N . THR A 1 199 ? 8.751 6.389 -9.051 1.00 73.12 199 THR A N 1
ATOM 1610 C CA . THR A 1 199 ? 9.531 7.593 -8.710 1.00 73.12 199 THR A CA 1
ATOM 1611 C C . THR A 1 199 ? 11.017 7.464 -9.002 1.00 73.12 199 THR A C 1
ATOM 1613 O O . THR A 1 199 ? 11.724 8.469 -9.007 1.00 73.12 199 THR A O 1
ATOM 1616 N N . GLU A 1 200 ? 11.483 6.254 -9.301 1.00 82.56 200 GLU A N 1
ATOM 1617 C CA . GLU A 1 200 ? 12.867 5.977 -9.661 1.00 82.56 200 GLU A CA 1
ATOM 1618 C C . GLU A 1 200 ? 12.913 4.844 -10.690 1.00 82.56 200 GLU A C 1
ATOM 1620 O O . GLU A 1 200 ? 12.195 3.850 -10.561 1.00 82.56 200 GLU A O 1
ATOM 1625 N N . VAL A 1 201 ? 13.768 4.997 -11.702 1.00 85.75 201 VAL A N 1
ATOM 1626 C CA . VAL A 1 201 ? 14.093 3.934 -12.654 1.00 85.75 201 VAL A CA 1
ATOM 1627 C C . VAL A 1 201 ? 15.569 3.605 -12.513 1.00 85.75 201 VAL A C 1
ATOM 1629 O O . VAL A 1 201 ? 16.409 4.501 -12.578 1.00 85.75 201 VAL A O 1
ATOM 1632 N N . ILE A 1 202 ? 15.880 2.328 -12.327 1.00 89.94 202 ILE A N 1
ATOM 1633 C CA . ILE A 1 202 ? 17.245 1.816 -12.226 1.00 89.94 202 ILE A CA 1
ATOM 1634 C C . ILE A 1 202 ? 17.528 0.830 -13.352 1.00 89.94 202 ILE A C 1
ATOM 1636 O O . ILE A 1 202 ? 16.613 0.248 -13.926 1.00 89.94 202 ILE A O 1
ATOM 1640 N N . ALA A 1 203 ? 18.802 0.631 -13.650 1.00 89.38 203 ALA A N 1
ATOM 1641 C CA . ALA A 1 203 ? 19.266 -0.430 -14.527 1.00 89.38 203 ALA A CA 1
ATOM 1642 C C . ALA A 1 203 ? 20.515 -1.042 -13.895 1.00 89.38 203 ALA A C 1
ATOM 1644 O O . ALA A 1 203 ? 21.406 -0.301 -13.472 1.00 89.38 203 ALA A O 1
ATOM 1645 N N . GLU A 1 204 ? 20.575 -2.368 -13.828 1.00 89.69 204 GLU A N 1
ATOM 1646 C CA . GLU A 1 204 ? 21.778 -3.087 -13.413 1.00 89.69 204 GLU A CA 1
ATOM 1647 C C . GLU A 1 204 ? 22.543 -3.575 -14.653 1.00 89.69 204 GLU A C 1
ATOM 1649 O O . GLU A 1 204 ? 21.965 -4.068 -15.625 1.00 89.69 204 GLU A O 1
ATOM 1654 N N . THR A 1 205 ? 23.865 -3.404 -14.645 1.00 89.06 205 THR A N 1
ATOM 1655 C CA . THR A 1 205 ? 24.760 -3.820 -15.733 1.00 89.06 205 THR A CA 1
ATOM 1656 C C . THR A 1 205 ? 26.024 -4.454 -15.167 1.00 89.06 205 THR A C 1
ATOM 1658 O O . THR A 1 205 ? 26.490 -4.072 -14.095 1.00 89.06 205 THR A O 1
ATOM 1661 N N . GLU A 1 206 ? 26.622 -5.384 -15.914 1.00 88.94 206 GLU A N 1
ATOM 1662 C CA . GLU A 1 206 ? 27.948 -5.928 -15.591 1.00 88.94 206 GLU A CA 1
ATOM 1663 C C . GLU A 1 206 ? 29.009 -4.816 -15.555 1.00 88.94 206 GLU A C 1
ATOM 1665 O O . GLU A 1 206 ? 28.999 -3.915 -16.399 1.00 88.94 206 GLU A O 1
ATOM 1670 N N . LYS A 1 207 ? 29.959 -4.895 -14.614 1.00 89.56 207 LYS A N 1
ATOM 1671 C CA . LYS A 1 207 ? 30.979 -3.851 -14.378 1.00 89.56 207 LYS A CA 1
ATOM 1672 C C . LYS A 1 207 ? 31.817 -3.501 -15.602 1.00 89.56 207 LYS A C 1
ATOM 1674 O O . LYS A 1 207 ? 32.250 -2.361 -15.765 1.00 89.56 207 LYS A O 1
ATOM 1679 N N . ASP A 1 208 ? 32.100 -4.492 -16.434 1.00 92.38 208 ASP A N 1
ATOM 1680 C CA . ASP A 1 208 ? 32.926 -4.364 -17.629 1.00 92.38 208 ASP A CA 1
ATOM 1681 C C . ASP A 1 208 ? 32.107 -4.021 -18.885 1.00 92.38 208 ASP A C 1
ATOM 1683 O O . ASP A 1 208 ? 32.673 -3.751 -19.950 1.00 92.38 208 ASP A O 1
ATOM 1687 N N . ASN A 1 209 ? 30.779 -3.920 -18.768 1.00 90.88 209 ASN A N 1
ATOM 1688 C CA . ASN A 1 209 ? 29.877 -3.577 -19.861 1.00 90.88 209 ASN A CA 1
ATOM 1689 C C . ASN A 1 209 ? 29.803 -2.057 -20.092 1.00 90.88 209 ASN A C 1
ATOM 1691 O O . ASN A 1 209 ? 28.743 -1.423 -20.065 1.00 90.88 209 ASN A O 1
ATOM 1695 N N . LEU A 1 210 ? 30.961 -1.473 -20.416 1.00 92.12 210 LEU A N 1
ATOM 1696 C CA . LEU A 1 210 ? 31.115 -0.059 -20.767 1.00 92.12 210 LEU A CA 1
ATOM 1697 C C . LEU A 1 210 ? 30.134 0.427 -21.854 1.00 92.12 210 LEU A C 1
ATOM 1699 O O . LEU A 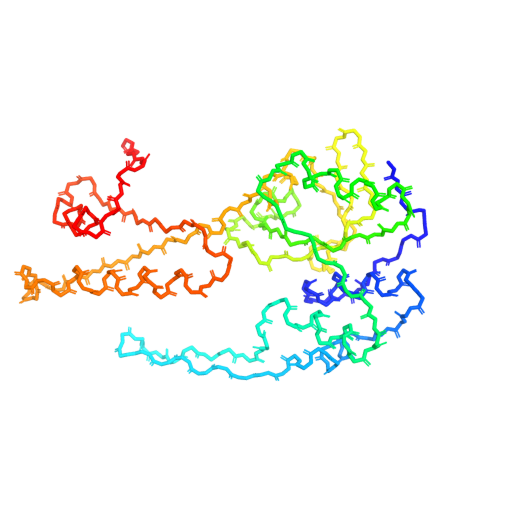1 210 ? 29.681 1.570 -21.759 1.00 92.12 210 LEU A O 1
ATOM 1703 N N . PRO A 1 211 ? 29.779 -0.367 -22.889 1.00 91.62 211 PRO A N 1
ATOM 1704 C CA . PRO A 1 211 ? 28.770 0.054 -23.856 1.00 91.62 211 PRO A CA 1
ATOM 1705 C C . PRO A 1 211 ? 27.405 0.332 -23.218 1.00 91.62 211 PRO A C 1
ATOM 1707 O O . PRO A 1 211 ? 26.762 1.313 -23.587 1.00 91.62 211 PRO A O 1
ATOM 1710 N N . SER A 1 212 ? 26.979 -0.489 -22.256 1.00 90.69 212 SER A N 1
ATOM 1711 C CA . SER A 1 212 ? 25.701 -0.303 -21.562 1.00 90.69 212 SER A CA 1
ATOM 1712 C C . SER A 1 212 ? 25.743 0.897 -20.624 1.00 90.69 212 SER A C 1
ATOM 1714 O O . SER A 1 212 ? 24.785 1.664 -20.614 1.00 90.69 212 SER A O 1
ATOM 1716 N N . HIS A 1 213 ? 26.873 1.140 -19.948 1.00 93.56 213 HIS A N 1
ATOM 1717 C CA . HIS A 1 213 ? 27.065 2.351 -19.137 1.00 93.56 213 HIS A CA 1
ATOM 1718 C C . HIS A 1 213 ? 26.879 3.617 -19.979 1.00 93.56 213 HIS A C 1
ATOM 1720 O O . HIS A 1 213 ? 26.101 4.495 -19.621 1.00 93.56 213 HIS A O 1
ATOM 1726 N N . ARG A 1 214 ? 27.497 3.667 -21.169 1.00 93.75 214 ARG A N 1
ATOM 1727 C CA . ARG A 1 214 ? 27.357 4.814 -22.081 1.00 93.75 214 ARG A CA 1
ATOM 1728 C C . ARG A 1 214 ? 25.919 5.033 -22.542 1.00 93.75 214 ARG A C 1
ATOM 1730 O O . ARG A 1 214 ? 25.529 6.172 -22.772 1.00 93.75 214 ARG A O 1
ATOM 1737 N N . VAL A 1 215 ? 25.131 3.973 -22.735 1.00 93.81 215 VAL A N 1
ATOM 1738 C CA . VAL A 1 215 ? 23.705 4.116 -23.077 1.00 93.81 215 VAL A CA 1
ATOM 1739 C C . VAL A 1 215 ? 22.965 4.852 -21.960 1.00 93.81 215 VAL A C 1
ATOM 1741 O O . VAL A 1 215 ? 22.247 5.800 -22.265 1.00 93.81 215 VAL A O 1
ATOM 1744 N N . LEU A 1 216 ? 23.180 4.453 -20.703 1.00 94.06 216 LEU A N 1
ATOM 1745 C CA . LEU A 1 216 ? 22.525 5.037 -19.525 1.00 94.06 216 LEU A CA 1
ATOM 1746 C C . LEU A 1 216 ? 22.972 6.481 -19.276 1.00 94.06 216 LEU A C 1
ATOM 1748 O O . LEU A 1 216 ? 22.140 7.366 -19.088 1.00 94.06 216 LEU A O 1
ATOM 1752 N N . GLU A 1 217 ? 24.272 6.749 -19.376 1.00 94.25 217 GLU A N 1
ATOM 1753 C CA . GLU A 1 217 ? 24.822 8.103 -19.245 1.00 94.25 217 GLU A CA 1
ATOM 1754 C C . GLU A 1 217 ? 24.255 9.048 -20.318 1.00 94.25 217 GLU A C 1
ATOM 1756 O O . GLU A 1 217 ? 23.856 10.174 -20.021 1.00 94.25 217 GLU A O 1
ATOM 1761 N N . ASN A 1 218 ? 24.139 8.584 -21.570 1.00 94.00 218 ASN A N 1
ATOM 1762 C CA . ASN A 1 218 ? 23.619 9.391 -22.682 1.00 94.00 218 ASN A CA 1
ATOM 1763 C C . ASN A 1 218 ? 22.147 9.801 -22.517 1.00 94.00 218 ASN A C 1
ATOM 1765 O O . ASN A 1 218 ? 21.707 10.759 -23.157 1.00 94.00 218 ASN A O 1
ATOM 1769 N N . ILE A 1 219 ? 21.378 9.077 -21.704 1.00 92.94 219 ILE A N 1
ATOM 1770 C CA . ILE A 1 219 ? 19.969 9.383 -21.417 1.00 92.94 219 ILE A CA 1
ATOM 1771 C C . ILE A 1 219 ? 19.786 10.058 -20.051 1.00 92.94 219 ILE A C 1
ATOM 1773 O O . ILE A 1 219 ? 18.653 10.261 -19.624 1.00 92.94 219 ILE A O 1
ATOM 1777 N N . GLY A 1 220 ? 20.887 10.454 -19.403 1.00 92.50 220 GLY A N 1
ATOM 1778 C CA . GLY A 1 220 ? 20.880 11.220 -18.159 1.00 92.50 220 GLY A CA 1
ATOM 1779 C C . GLY A 1 220 ? 20.725 10.382 -16.892 1.00 92.50 220 GLY A C 1
ATOM 1780 O O . GLY A 1 220 ? 20.403 10.945 -15.851 1.00 92.50 220 GLY A O 1
ATOM 1781 N N . MET A 1 221 ? 20.931 9.063 -16.958 1.00 93.31 221 MET A N 1
ATOM 1782 C CA . MET A 1 221 ? 21.019 8.241 -15.751 1.00 93.31 221 MET A CA 1
ATOM 1783 C C . MET A 1 221 ? 22.394 8.393 -15.101 1.00 93.31 221 MET A C 1
ATOM 1785 O O . MET A 1 221 ? 23.416 8.504 -15.781 1.00 93.31 221 MET A O 1
ATOM 1789 N N . GLU A 1 222 ? 22.411 8.355 -13.772 1.00 93.06 222 GLU A N 1
ATOM 1790 C CA . GLU A 1 222 ? 23.618 8.478 -12.962 1.00 93.06 222 GLU A CA 1
ATOM 1791 C C . GLU A 1 222 ? 23.923 7.152 -12.263 1.00 93.06 222 GLU A C 1
ATOM 1793 O O . GLU A 1 222 ? 23.027 6.440 -11.802 1.00 93.06 222 GLU A O 1
ATOM 1798 N N . LYS A 1 223 ? 25.210 6.809 -12.173 1.00 91.19 223 LYS A N 1
ATOM 1799 C CA . LYS A 1 223 ? 25.658 5.628 -11.435 1.00 91.19 223 LYS A CA 1
ATOM 1800 C C . LYS A 1 223 ? 25.383 5.819 -9.940 1.00 91.19 223 LYS A C 1
ATOM 1802 O O . LYS A 1 223 ? 25.941 6.731 -9.335 1.00 91.19 223 LYS A O 1
ATOM 1807 N N . TYR A 1 224 ? 24.580 4.934 -9.350 1.00 84.88 224 TYR A N 1
ATOM 1808 C CA . TYR A 1 224 ? 24.153 5.040 -7.948 1.00 84.88 224 TYR A CA 1
ATOM 1809 C C . TYR A 1 224 ? 24.833 4.021 -7.007 1.00 84.88 224 TYR A C 1
ATOM 1811 O O . TYR A 1 224 ? 25.000 4.306 -5.824 1.00 84.88 224 TYR A O 1
ATOM 1819 N N . GLU A 1 225 ? 25.249 2.851 -7.507 1.00 88.44 225 GLU A N 1
ATOM 1820 C CA . GLU A 1 225 ? 25.881 1.778 -6.722 1.00 88.44 225 GLU A CA 1
ATOM 1821 C C . GLU A 1 225 ? 26.834 0.947 -7.606 1.00 88.44 225 GLU A C 1
ATOM 1823 O O . GLU A 1 225 ? 26.615 0.804 -8.807 1.00 88.44 225 GLU A O 1
ATOM 1828 N N . GLU A 1 226 ? 27.904 0.401 -7.020 1.00 85.81 226 GLU A N 1
ATOM 1829 C CA . GLU A 1 226 ? 28.737 -0.654 -7.617 1.00 85.81 226 GLU A CA 1
ATOM 1830 C C . GLU A 1 226 ? 29.031 -1.698 -6.532 1.00 85.81 226 GLU A C 1
ATOM 1832 O O . GLU A 1 226 ? 29.685 -1.385 -5.538 1.00 85.81 226 GLU A O 1
ATOM 1837 N N . LYS A 1 227 ? 28.522 -2.923 -6.696 1.00 78.62 227 LYS A N 1
ATOM 1838 C CA . LYS A 1 227 ? 28.766 -4.055 -5.777 1.00 78.62 227 LYS A CA 1
ATOM 1839 C C . LYS A 1 227 ? 30.081 -4.740 -6.144 1.00 78.62 227 LYS A C 1
ATOM 1841 O O . LYS A 1 227 ? 30.427 -4.692 -7.312 1.00 78.62 227 LYS A O 1
ATOM 1846 N N . GLU A 1 228 ? 30.830 -5.318 -5.198 1.00 66.19 228 GLU A N 1
ATOM 1847 C CA . GLU A 1 228 ? 32.141 -5.978 -5.438 1.00 66.19 228 GLU A CA 1
ATOM 1848 C C . GLU A 1 228 ? 32.113 -7.134 -6.448 1.00 66.19 228 GLU A C 1
ATOM 1850 O O . GLU A 1 228 ? 31.121 -7.888 -6.482 1.00 66.19 228 GLU A O 1
#

Organism: NCBI:txid412755

InterPro domains:
  IPR000182 GNAT domain [PF13302] (157-222)
  IPR016181 Acyl-CoA N-acyltransferase [SSF55729] (159-224)
  IPR026935 Butirosin biosynthesis protein H, N-terminal [PF14399] (13-141)
  IPR051531 N-acetyltransferase [PTHR43792] (152-227)

Foldseek 3Di:
DFQPPQDFDADDAQLLRQLQSQCVLVVRHDDSVRLCVQLVFFDWDWADDPPDPHTDIDGTDDAPSSSVSNCVSVVHDDDDDDDLDLVVVVVVCCVCLVVQRKDKAQWFPQLFPLDPDHDGDSRGIWIWRDDDPFWTWTAGHVVSPGIDIGTPVSVSCGRNPQQEAEDDDDDDPVCPPVCVLLVVVLVVVVVQVVPPSHRHYHYDDDPPPVSVVVSCVSSPHDDDDDDD

Sequence (228 aa):
MIIKNFKPFEGQHCETTATGSLLLHQGINLSEPMLFGLGEGLSFIIWNMKTMDFPFIGGRIRTDLLTQNVTRHLNLKLNVWETSSLKKAWENVKENIDAEIPVGIKLDCYYLDYFTNKFHFAGHYVAMYGYDENNAYLADTIQQGGLVKTSLKNFELARNEKGRVEIGYGMQDEYRCKGYMTEAVKELINWTFNFNNVTEVIAETEKDNLPSHRVLENIGMEKYEEKE